Protein AF-A0A355V4U2-F1 (afdb_monomer_lite)

pLDDT: mean 79.91, std 15.1, range [34.5, 94.94]

Secondary structure (DSSP, 8-state):
-----------------HHHHHHHHHHHHHHHHHHS----HHHHHHHHHHHHHHHHHHHHHHHHHHT--S---SS-SSSS--HHHHHHHHHHHHHHTT--SHHHHHHHHHHHHHHHHHHHHHHHHHHHS--S---TTSTTEETTTEEHHHHHHHHHHHHIIIIIIIHHHHHHHHHS-HHHHHHHHHHHHHHHHHHHHHHHHHHHHHHHHHTT----SHHHHHHHHHS-HHHHHHH-TT----

Foldseek 3Di:
DDDDDDPDDDPDPDPCDPVNVVVVVVVVVVVVLLVLPDDDPLLLLVQLQVQQLVVQVVVQVVCVVVVVHRARQLLWQPDSGNNVRSVVLSVLCVVPVNPDDLVVLLVCQLVVVQVVQQVVQVVCCVPPVDGPFAQVVPPQDDNRRGHSVVSNVRSVVSSCSRPVPVVVVSVVLVVDDPVVSVVVSVVVVVVVVVRVVLSVLLVVLLLCVVVVHDDPDPVSVVSCVVCPPVNCCRNNVVDDRD

Structure (mmCIF, N/CA/C/O backbone):
data_AF-A0A355V4U2-F1
#
_entry.id   AF-A0A355V4U2-F1
#
loop_
_atom_site.group_PDB
_atom_site.id
_atom_site.type_symbol
_atom_site.label_atom_id
_atom_site.label_alt_id
_atom_site.label_comp_id
_atom_site.label_asym_id
_atom_site.label_entity_id
_atom_site.label_seq_id
_atom_site.pdbx_PDB_ins_code
_atom_site.Cartn_x
_atom_site.Cartn_y
_atom_site.Cartn_z
_atom_site.occupancy
_atom_site.B_iso_or_equiv
_atom_site.auth_seq_id
_atom_site.auth_comp_id
_atom_site.auth_asym_id
_atom_site.auth_atom_id
_atom_site.pdbx_PDB_model_num
ATOM 1 N N . MET A 1 1 ? -32.094 -39.567 57.176 1.00 38.72 1 MET A N 1
ATOM 2 C CA . MET A 1 1 ? -30.813 -39.259 56.505 1.00 38.72 1 MET A CA 1
ATOM 3 C C . MET A 1 1 ? -30.949 -37.944 55.736 1.00 38.72 1 MET A C 1
ATOM 5 O O . MET A 1 1 ? -31.909 -37.771 55.005 1.00 38.72 1 MET A O 1
ATOM 9 N N . ARG A 1 2 ? -30.042 -37.012 56.055 1.00 38.47 2 ARG A N 1
ATOM 10 C CA . ARG A 1 2 ? -29.741 -35.652 55.549 1.00 38.47 2 ARG A CA 1
ATOM 11 C C . ARG A 1 2 ? -30.612 -35.018 54.436 1.00 38.47 2 ARG A C 1
ATOM 13 O O . ARG A 1 2 ? -30.489 -35.364 53.269 1.00 38.47 2 ARG A O 1
ATOM 20 N N . LYS A 1 3 ? -31.321 -33.936 54.803 1.00 40.03 3 LYS A N 1
ATOM 21 C CA . LYS A 1 3 ? -31.561 -32.757 53.944 1.00 40.03 3 LYS A CA 1
ATOM 22 C C . LYS A 1 3 ? -30.253 -31.959 53.831 1.00 40.03 3 LYS A C 1
ATOM 24 O O . LYS A 1 3 ? -29.624 -31.709 54.856 1.00 40.03 3 LYS A O 1
ATOM 29 N N . ASN A 1 4 ? -29.883 -31.505 52.634 1.00 34.97 4 ASN A N 1
ATOM 30 C CA . ASN A 1 4 ? -28.985 -30.357 52.474 1.00 34.97 4 ASN A CA 1
ATOM 31 C C . ASN A 1 4 ? -29.531 -29.410 51.388 1.00 34.97 4 ASN A C 1
ATOM 33 O O . ASN A 1 4 ? -29.342 -29.675 50.202 1.00 34.97 4 ASN A O 1
ATOM 37 N N . PRO A 1 5 ? -30.227 -28.331 51.780 1.00 47.50 5 PRO A N 1
ATOM 38 C CA . PRO A 1 5 ? -30.611 -27.239 50.903 1.00 47.50 5 PRO A CA 1
ATOM 39 C C . PRO A 1 5 ? -29.648 -26.066 51.125 1.00 47.50 5 PRO A C 1
ATOM 41 O O . PRO A 1 5 ? -29.748 -25.405 52.150 1.00 47.50 5 PRO A O 1
ATOM 44 N N . ASN A 1 6 ? -28.711 -25.801 50.209 1.00 37.53 6 ASN A N 1
ATOM 45 C CA . ASN A 1 6 ? -27.940 -24.548 50.211 1.00 37.53 6 ASN A CA 1
ATOM 46 C C . ASN A 1 6 ? -27.169 -24.331 48.897 1.00 37.53 6 ASN A C 1
ATOM 48 O O . ASN A 1 6 ? -25.998 -24.682 48.786 1.00 37.53 6 ASN A O 1
ATOM 52 N N . LYS A 1 7 ? -27.804 -23.667 47.928 1.00 44.41 7 LYS A N 1
ATOM 53 C CA . LYS A 1 7 ? -27.146 -22.634 47.107 1.00 44.41 7 LYS A CA 1
ATOM 54 C C . LYS A 1 7 ? -28.106 -21.458 46.981 1.00 44.41 7 LYS A C 1
ATOM 56 O O . LYS A 1 7 ? -28.773 -21.245 45.979 1.00 44.41 7 LYS A O 1
ATOM 61 N N . THR A 1 8 ? -28.230 -20.768 48.105 1.00 40.03 8 THR A N 1
ATOM 62 C CA . THR A 1 8 ? -28.864 -19.467 48.259 1.00 40.03 8 THR A CA 1
ATOM 63 C C . THR A 1 8 ? -28.108 -18.429 47.430 1.00 40.03 8 THR A C 1
ATOM 65 O O . THR A 1 8 ? -26.893 -18.279 47.566 1.00 40.03 8 THR A O 1
ATOM 68 N N . ASN A 1 9 ? -28.846 -17.702 46.588 1.00 38.25 9 ASN A N 1
ATOM 69 C CA . ASN A 1 9 ? -28.427 -16.440 45.988 1.00 38.25 9 ASN A CA 1
ATOM 70 C C . ASN A 1 9 ? -28.038 -15.469 47.110 1.00 38.25 9 ASN A C 1
ATOM 72 O O . ASN A 1 9 ? -28.899 -14.841 47.724 1.00 38.25 9 ASN A O 1
ATOM 76 N N . ARG A 1 10 ? -26.740 -15.359 47.408 1.00 34.50 10 ARG A N 1
ATOM 77 C CA . ARG A 1 10 ? -26.226 -14.297 48.272 1.00 34.50 10 ARG A CA 1
ATOM 78 C C . ARG A 1 10 ? -26.044 -13.035 47.440 1.00 34.50 10 ARG A C 1
ATOM 80 O O . ARG A 1 10 ? -24.974 -12.789 46.896 1.00 34.50 10 ARG A O 1
ATOM 87 N N . PHE A 1 11 ? -27.096 -12.223 47.396 1.00 40.62 11 PHE A N 1
ATOM 88 C CA . PHE A 1 11 ? -26.950 -10.780 47.252 1.00 40.62 11 PHE A CA 1
ATOM 89 C C . PHE A 1 11 ? -26.232 -10.266 48.505 1.00 40.62 11 PHE A C 1
ATOM 91 O O . PHE A 1 11 ? -26.854 -10.001 49.532 1.00 40.62 11 PHE A O 1
ATOM 98 N N . TYR A 1 12 ? -24.905 -10.181 48.451 1.00 36.12 12 TYR A N 1
ATOM 99 C CA . TYR A 1 12 ? -24.170 -9.344 49.387 1.00 36.12 12 TYR A CA 1
ATOM 100 C C . TYR A 1 12 ? -24.231 -7.908 48.881 1.00 36.12 12 TYR A C 1
ATOM 102 O O . TYR A 1 12 ? -23.746 -7.613 47.791 1.00 36.12 12 TYR A O 1
ATOM 110 N N . GLY A 1 13 ? -24.789 -7.017 49.703 1.00 42.16 13 GLY A N 1
ATOM 111 C CA . GLY A 1 13 ? -24.588 -5.572 49.616 1.00 42.16 13 GLY A CA 1
ATOM 112 C C . GLY A 1 13 ? -23.136 -5.213 49.934 1.00 42.16 13 GLY A C 1
ATOM 113 O O . GLY A 1 13 ? -22.845 -4.598 50.956 1.00 42.16 13 GLY A O 1
ATOM 114 N N . GLY A 1 14 ? -22.213 -5.660 49.084 1.00 43.78 14 GLY A N 1
ATOM 115 C CA . GLY A 1 14 ? -20.844 -5.176 49.052 1.00 43.78 14 GLY A CA 1
ATOM 116 C C . GLY A 1 14 ? -20.846 -3.812 48.382 1.00 43.78 14 GLY A C 1
ATOM 117 O O . GLY A 1 14 ? -21.360 -3.661 47.276 1.00 43.78 14 GLY A O 1
ATOM 118 N N . ARG A 1 15 ? -20.302 -2.804 49.063 1.00 50.16 15 ARG A N 1
ATOM 119 C CA . ARG A 1 15 ? -20.059 -1.481 48.490 1.00 50.16 15 ARG A CA 1
ATOM 120 C C . ARG A 1 15 ? -19.051 -1.669 47.354 1.00 50.16 15 ARG A C 1
ATOM 122 O O . ARG A 1 15 ? -17.860 -1.789 47.619 1.00 50.16 15 ARG A O 1
ATOM 129 N N . MET A 1 16 ? -19.549 -1.788 46.124 1.00 45.47 16 MET A N 1
ATOM 130 C CA . MET A 1 16 ? -18.725 -1.913 44.923 1.00 45.47 16 MET A CA 1
ATOM 131 C C . MET A 1 16 ? -17.756 -0.729 44.918 1.00 45.47 16 MET A C 1
ATOM 133 O O . MET A 1 16 ? -18.187 0.426 44.994 1.00 45.47 16 MET A O 1
ATOM 137 N N . LEU A 1 17 ? -16.453 -1.004 44.970 1.00 50.66 17 LEU A N 1
ATOM 138 C CA . LEU A 1 17 ? -15.456 0.053 45.061 1.00 50.66 17 LEU A CA 1
ATOM 139 C C . LEU A 1 17 ? -15.466 0.833 43.745 1.00 50.66 17 LEU A C 1
ATOM 141 O O . LEU A 1 17 ? -15.602 0.258 42.668 1.00 50.66 17 LEU A O 1
ATOM 145 N N . LYS A 1 18 ? -15.303 2.157 43.816 1.00 55.94 18 LYS A N 1
ATOM 146 C CA . LYS A 1 18 ? -15.253 3.024 42.626 1.00 55.94 18 LYS A CA 1
ATOM 147 C C . LYS A 1 18 ? -14.177 2.569 41.624 1.00 55.94 18 LYS A C 1
ATOM 149 O O . LYS A 1 18 ? -14.355 2.752 40.428 1.00 55.94 18 LYS A O 1
ATOM 154 N N . SER A 1 19 ? -13.101 1.940 42.108 1.00 57.91 19 SER A N 1
ATOM 155 C CA . SER A 1 19 ? -12.063 1.305 41.288 1.00 57.91 19 SER A CA 1
ATOM 156 C C . SER A 1 19 ? -12.589 0.141 40.454 1.00 57.91 19 SER A C 1
ATOM 158 O O . SER A 1 19 ? -12.205 0.010 39.300 1.00 57.91 19 SER A O 1
ATOM 160 N N . ASP A 1 20 ? -13.483 -0.676 41.009 1.00 56.47 20 ASP A N 1
ATOM 161 C CA . ASP A 1 20 ? -14.047 -1.833 40.316 1.00 56.47 20 ASP A CA 1
ATOM 162 C C . ASP A 1 20 ? -15.061 -1.376 39.269 1.00 56.47 20 ASP A C 1
ATOM 164 O O . ASP A 1 20 ? -15.093 -1.926 38.175 1.00 56.47 20 ASP A O 1
ATOM 168 N N . PHE A 1 21 ? -15.830 -0.321 39.559 1.00 57.88 21 PHE A N 1
ATOM 169 C CA . PHE A 1 21 ? -16.753 0.285 38.594 1.00 57.88 21 PHE A CA 1
ATOM 170 C C . PHE A 1 21 ? -15.997 0.915 37.412 1.00 57.88 21 PHE A C 1
ATOM 172 O O . PHE A 1 21 ? -16.274 0.580 36.266 1.00 57.88 21 PHE A O 1
ATOM 179 N N . LEU A 1 22 ? -14.964 1.724 37.686 1.00 58.53 22 LEU A N 1
ATOM 180 C CA . LEU A 1 22 ? -14.117 2.327 36.646 1.00 58.53 22 LEU A CA 1
ATOM 181 C C . LEU A 1 22 ? -13.381 1.276 35.806 1.00 58.53 22 LEU A C 1
ATOM 183 O O . LEU A 1 22 ? -13.319 1.407 34.591 1.00 58.53 22 LEU A O 1
ATOM 187 N N . ASN A 1 23 ? -12.870 0.214 36.432 1.00 64.75 23 ASN A N 1
ATOM 188 C CA . ASN A 1 23 ? -12.195 -0.873 35.724 1.00 64.75 23 ASN A CA 1
ATOM 189 C C . ASN A 1 23 ? -13.190 -1.710 34.901 1.00 64.75 23 ASN A C 1
ATOM 191 O O . ASN A 1 23 ? -12.846 -2.213 33.837 1.00 64.75 23 ASN A O 1
ATOM 195 N N . THR A 1 24 ? -14.437 -1.856 35.355 1.00 59.50 24 THR A N 1
ATOM 196 C CA . THR A 1 24 ? -15.477 -2.549 34.581 1.00 59.50 24 THR A CA 1
ATOM 197 C C . THR A 1 24 ? -15.895 -1.713 33.375 1.00 59.50 24 THR A C 1
ATOM 199 O O . THR A 1 24 ? -15.945 -2.252 32.276 1.00 59.50 24 THR A O 1
ATOM 202 N N . ASP A 1 25 ? -16.101 -0.405 33.540 1.00 60.69 25 ASP A N 1
ATOM 203 C CA . ASP A 1 25 ? -16.450 0.498 32.440 1.00 60.69 25 ASP A CA 1
ATOM 204 C C . ASP A 1 25 ? -15.301 0.641 31.429 1.00 60.69 25 ASP A C 1
ATOM 206 O O . ASP A 1 25 ? -15.533 0.510 30.229 1.00 60.69 25 ASP A O 1
ATOM 210 N N . GLU A 1 26 ? -14.049 0.811 31.875 1.00 60.25 26 GLU A N 1
ATOM 211 C CA . GLU A 1 26 ? -12.880 0.800 30.982 1.00 60.25 26 GLU A CA 1
ATOM 212 C C . GLU A 1 26 ? -12.749 -0.529 30.239 1.00 60.25 26 GLU A C 1
ATOM 214 O O . GLU A 1 26 ? -12.506 -0.526 29.032 1.00 60.25 26 GLU A O 1
ATOM 219 N N . ASN A 1 27 ? -12.941 -1.670 30.911 1.00 53.97 27 ASN A N 1
ATOM 220 C CA . ASN A 1 27 ? -12.887 -2.967 30.242 1.00 53.97 27 ASN A CA 1
ATOM 221 C C . ASN A 1 27 ? -14.045 -3.148 29.258 1.00 53.97 27 ASN A C 1
ATOM 223 O O . ASN A 1 27 ? -13.813 -3.656 28.169 1.00 53.97 27 ASN A O 1
ATOM 227 N N . VAL A 1 28 ? -15.264 -2.708 29.576 1.00 58.19 28 VAL A N 1
ATOM 228 C CA . VAL A 1 28 ? -16.421 -2.787 28.667 1.00 58.19 28 VAL A CA 1
ATOM 229 C C . VAL A 1 28 ? -16.226 -1.878 27.452 1.00 58.19 28 VAL A C 1
ATOM 231 O O . VAL A 1 28 ? -16.460 -2.326 26.332 1.00 58.19 28 VAL A O 1
ATOM 234 N N . ILE A 1 29 ? -15.711 -0.658 27.635 1.00 58.97 29 ILE A N 1
ATOM 235 C CA . ILE A 1 29 ? -15.350 0.252 26.536 1.00 58.97 29 ILE A CA 1
ATOM 236 C C . ILE A 1 29 ? -14.227 -0.358 25.687 1.00 58.97 29 ILE A C 1
ATOM 238 O O . ILE A 1 29 ? -14.323 -0.383 24.465 1.00 58.97 29 ILE A O 1
ATOM 242 N N . CYS A 1 30 ? -13.186 -0.924 26.304 1.00 55.66 30 CYS A N 1
ATOM 243 C CA . CYS A 1 30 ? -12.105 -1.595 25.577 1.00 55.66 30 CYS A CA 1
ATOM 244 C C . CYS A 1 30 ? -12.585 -2.841 24.819 1.00 55.66 30 CYS A C 1
ATOM 246 O O . CYS A 1 30 ? -12.085 -3.117 23.729 1.00 55.66 30 CYS A O 1
ATOM 248 N N . ILE A 1 31 ? -13.533 -3.598 25.381 1.00 51.41 31 ILE A N 1
ATOM 249 C CA . ILE A 1 31 ? -14.139 -4.771 24.742 1.00 51.41 31 ILE A CA 1
ATOM 250 C C . ILE A 1 31 ? -15.029 -4.332 23.569 1.00 51.41 31 ILE A C 1
ATOM 252 O O . ILE A 1 31 ? -14.944 -4.946 22.509 1.00 51.41 31 ILE A O 1
ATOM 256 N N . ASP A 1 32 ? -15.805 -3.251 23.696 1.00 50.19 32 ASP A N 1
ATOM 257 C CA . ASP A 1 32 ? -16.625 -2.695 22.605 1.00 50.19 32 ASP A CA 1
ATOM 258 C C . ASP A 1 32 ? -15.757 -2.123 21.465 1.00 50.19 32 ASP A C 1
ATOM 260 O O . ASP A 1 32 ? -15.981 -2.411 20.288 1.00 50.19 32 ASP A O 1
ATOM 264 N N . GLU A 1 33 ? -14.674 -1.418 21.805 1.00 54.44 33 GLU A N 1
ATOM 265 C CA . GLU A 1 33 ? -13.671 -0.909 20.857 1.00 54.44 33 GLU A CA 1
ATOM 266 C C . GLU A 1 33 ? -12.841 -2.024 20.195 1.00 54.44 33 GLU A C 1
ATOM 268 O O . GLU A 1 33 ? -12.353 -1.873 19.070 1.00 54.44 33 GLU A O 1
ATOM 273 N N . ALA A 1 34 ? -12.653 -3.161 20.867 1.00 51.06 34 ALA A N 1
ATOM 274 C CA . ALA A 1 34 ? -12.015 -4.343 20.290 1.00 51.06 34 ALA A CA 1
ATOM 275 C C . ALA A 1 34 ? -12.988 -5.152 19.412 1.00 51.06 34 ALA A C 1
ATOM 277 O O . ALA A 1 34 ? -12.564 -5.729 18.406 1.00 51.06 34 ALA A O 1
ATOM 278 N N . GLN A 1 35 ? -14.282 -5.170 19.752 1.00 49.75 35 GLN A N 1
ATOM 279 C CA . GLN A 1 35 ? -15.334 -5.875 19.016 1.00 49.75 35 GLN A CA 1
ATOM 280 C C . GLN A 1 35 ? -15.801 -5.110 17.764 1.00 49.75 35 GLN A C 1
ATOM 282 O O . GLN A 1 35 ? -16.155 -5.746 16.770 1.00 49.75 35 GLN A O 1
ATOM 287 N N . LYS A 1 36 ? -15.692 -3.773 17.738 1.00 53.94 36 LYS A N 1
ATOM 288 C CA . LYS A 1 36 ? -15.891 -2.939 16.533 1.00 53.94 36 LYS A CA 1
ATOM 289 C C . LYS A 1 36 ? -14.892 -3.218 15.405 1.00 53.94 36 LYS A C 1
ATOM 291 O O . LYS A 1 36 ? -15.202 -3.012 14.240 1.00 53.94 36 LYS A O 1
ATOM 296 N N . ARG A 1 37 ? -13.733 -3.816 15.692 1.00 63.28 37 ARG A N 1
ATOM 297 C CA . ARG A 1 37 ? -12.691 -4.094 14.684 1.00 63.28 37 ARG A CA 1
ATOM 298 C C . ARG A 1 37 ? -12.867 -5.450 14.016 1.00 63.28 37 ARG A C 1
ATOM 300 O O . ARG A 1 37 ? -11.908 -6.213 13.864 1.00 63.28 37 ARG A O 1
ATOM 307 N N . THR A 1 38 ? -14.080 -5.815 13.623 1.00 74.56 38 THR A N 1
ATOM 308 C CA . THR A 1 38 ? -14.275 -7.021 12.808 1.00 74.56 38 THR A CA 1
ATOM 309 C C . THR A 1 38 ? -13.947 -6.704 11.349 1.00 74.56 38 THR A C 1
ATOM 311 O O . THR A 1 38 ? -14.545 -5.832 10.723 1.00 74.56 38 THR A O 1
ATOM 314 N N . MET A 1 39 ? -12.951 -7.404 10.798 1.00 83.06 39 MET A N 1
ATOM 315 C CA . MET A 1 39 ? -12.589 -7.272 9.385 1.00 83.06 39 MET A CA 1
ATOM 316 C C . MET A 1 39 ? -13.374 -8.305 8.599 1.00 83.06 39 MET A C 1
ATOM 318 O O . MET A 1 39 ? -13.198 -9.505 8.803 1.00 83.06 39 MET A O 1
ATOM 322 N N . ASN A 1 40 ? -14.214 -7.827 7.691 1.00 89.81 40 ASN A N 1
ATOM 323 C CA . ASN A 1 40 ? -14.823 -8.655 6.663 1.00 89.81 40 ASN A CA 1
ATOM 324 C C . ASN A 1 40 ? -14.146 -8.376 5.311 1.00 89.81 40 ASN A C 1
ATOM 326 O O . ASN A 1 40 ? -13.450 -7.374 5.143 1.00 89.81 40 ASN A O 1
ATOM 330 N N . VAL A 1 41 ? -14.353 -9.270 4.343 1.00 89.94 41 VAL A N 1
ATOM 331 C CA . VAL A 1 41 ? -13.725 -9.168 3.015 1.00 89.94 41 VAL A CA 1
ATOM 332 C C . VAL A 1 41 ? -14.105 -7.862 2.307 1.00 89.94 41 VAL A C 1
ATOM 334 O O . VAL A 1 41 ? -13.264 -7.247 1.662 1.00 89.94 41 VAL A O 1
ATOM 337 N N . TYR A 1 42 ? -15.340 -7.386 2.475 1.00 92.62 42 TYR A N 1
ATOM 338 C CA . TYR A 1 42 ? -15.807 -6.152 1.839 1.00 92.62 42 TYR A CA 1
ATOM 339 C C . TYR A 1 42 ? -15.101 -4.913 2.405 1.00 92.62 42 TYR A C 1
ATOM 341 O O . TYR A 1 42 ? -14.626 -4.082 1.638 1.00 92.62 42 TYR A O 1
ATOM 349 N N . LYS A 1 43 ? -14.941 -4.823 3.731 1.00 91.25 43 LYS A N 1
ATOM 350 C CA . LYS A 1 43 ? -14.145 -3.784 4.398 1.00 91.25 43 LYS A CA 1
ATOM 351 C C . LYS A 1 43 ? -12.690 -3.827 3.947 1.00 91.25 43 LYS A C 1
ATOM 353 O O . LYS A 1 43 ? -12.129 -2.781 3.648 1.00 91.25 43 LYS A O 1
ATOM 358 N N . ALA A 1 44 ? -12.095 -5.018 3.849 1.00 92.38 44 ALA A N 1
ATOM 359 C CA . ALA A 1 44 ? -10.718 -5.171 3.384 1.00 92.38 44 ALA A CA 1
ATOM 360 C C . ALA A 1 44 ? -10.529 -4.615 1.961 1.00 92.38 44 ALA A C 1
ATOM 362 O O . ALA A 1 44 ? -9.568 -3.890 1.712 1.00 92.38 44 ALA A O 1
ATOM 363 N N . VAL A 1 45 ? -11.479 -4.880 1.057 1.00 92.75 45 VAL A N 1
ATOM 364 C CA . VAL A 1 45 ? -11.485 -4.298 -0.294 1.00 92.75 45 VAL A CA 1
ATOM 365 C C . VAL A 1 45 ? -11.608 -2.773 -0.242 1.00 92.75 45 VAL A C 1
ATOM 367 O O . VAL A 1 45 ? -10.845 -2.081 -0.908 1.00 92.75 45 VAL A O 1
ATOM 370 N N . MET A 1 46 ? -12.510 -2.226 0.577 1.00 92.56 46 MET A N 1
ATOM 371 C CA . MET A 1 46 ? -12.657 -0.770 0.716 1.00 92.56 46 MET A CA 1
ATOM 372 C C . MET A 1 46 ? -11.386 -0.103 1.258 1.00 92.56 46 MET A C 1
ATOM 374 O O . MET A 1 46 ? -10.967 0.932 0.747 1.00 92.56 46 MET A O 1
ATOM 378 N N . ILE A 1 47 ? -10.742 -0.715 2.251 1.00 92.75 47 ILE A N 1
ATOM 379 C CA . ILE A 1 47 ? -9.475 -0.242 2.821 1.00 92.75 47 ILE A CA 1
ATOM 380 C C . ILE A 1 47 ? -8.364 -0.271 1.774 1.00 92.75 47 ILE A C 1
ATOM 382 O O . ILE A 1 47 ? -7.618 0.697 1.658 1.00 92.75 47 ILE A O 1
ATOM 386 N N . TYR A 1 48 ? -8.274 -1.347 0.991 1.00 92.94 48 TYR A N 1
ATOM 387 C CA . TYR A 1 48 ? -7.317 -1.452 -0.105 1.00 92.94 48 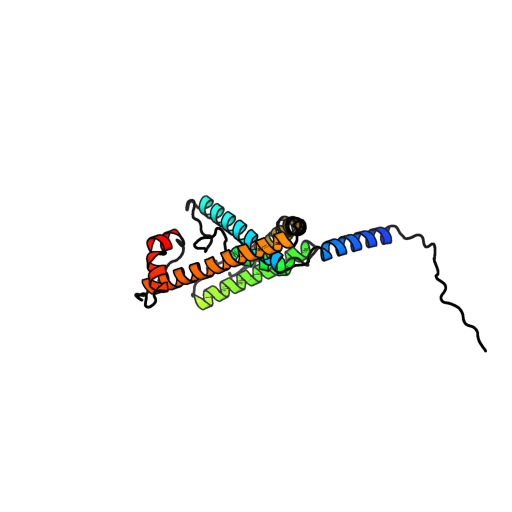TYR A CA 1
ATOM 388 C C . TYR A 1 48 ? -7.501 -0.321 -1.127 1.00 92.94 48 TYR A C 1
ATOM 390 O O . TYR A 1 48 ? -6.537 0.353 -1.488 1.00 92.94 48 TYR A O 1
ATOM 398 N N . LEU A 1 49 ? -8.743 -0.069 -1.551 1.00 91.62 49 LEU A N 1
ATOM 399 C CA . LEU A 1 49 ? -9.072 0.982 -2.518 1.00 91.62 49 LEU A CA 1
ATOM 400 C C . LEU A 1 49 ? -8.706 2.367 -1.989 1.00 91.62 49 LEU A C 1
ATOM 402 O O . LEU A 1 49 ? -8.030 3.136 -2.667 1.00 91.62 49 LEU A O 1
ATOM 406 N N . LEU A 1 50 ? -9.123 2.681 -0.765 1.00 91.19 50 LEU A N 1
ATOM 407 C CA . LEU A 1 50 ? -8.845 3.977 -0.154 1.00 91.19 50 LEU A CA 1
ATOM 408 C C . LEU A 1 50 ? -7.347 4.168 0.085 1.00 91.19 50 LEU A C 1
ATOM 410 O O . LEU A 1 50 ? -6.818 5.230 -0.234 1.00 91.19 50 LEU A O 1
ATOM 414 N N . GLY A 1 51 ? -6.646 3.130 0.547 1.00 90.25 51 GLY A N 1
ATOM 415 C CA . GLY A 1 51 ? -5.188 3.136 0.658 1.00 90.25 51 GLY A CA 1
ATOM 416 C C . GLY A 1 51 ? -4.502 3.406 -0.684 1.00 90.25 51 GLY A C 1
ATOM 417 O O . GLY A 1 51 ? -3.568 4.201 -0.746 1.00 90.25 51 GLY A O 1
ATOM 418 N N . GLY A 1 52 ? -5.010 2.824 -1.774 1.00 89.69 52 GLY A N 1
ATOM 419 C CA . GLY A 1 52 ? -4.507 3.068 -3.126 1.00 89.69 52 GLY A CA 1
ATOM 420 C C . GLY A 1 52 ? -4.774 4.485 -3.647 1.00 89.69 52 GLY A C 1
ATOM 421 O O . GLY A 1 52 ? -3.919 5.045 -4.338 1.00 89.69 52 GLY A O 1
ATOM 422 N N . ILE A 1 53 ? -5.916 5.095 -3.302 1.00 89.12 53 ILE A N 1
ATOM 423 C CA . ILE A 1 53 ? -6.196 6.510 -3.618 1.00 89.12 53 ILE A CA 1
ATOM 424 C C . ILE A 1 53 ? -5.234 7.411 -2.848 1.00 89.12 53 ILE A C 1
ATOM 426 O O . ILE A 1 53 ? -4.602 8.276 -3.448 1.00 89.12 53 ILE A O 1
ATOM 430 N N . VAL A 1 54 ? -5.097 7.205 -1.534 1.00 88.00 54 VAL A N 1
ATOM 431 C CA . VAL A 1 54 ? -4.183 8.006 -0.705 1.00 88.00 54 VAL A CA 1
ATOM 432 C C . VAL A 1 54 ? -2.747 7.873 -1.206 1.00 88.00 54 VAL A C 1
ATOM 434 O O . VAL A 1 54 ? -2.052 8.878 -1.307 1.00 88.00 54 VAL A O 1
ATOM 437 N N . GLY A 1 55 ? -2.324 6.668 -1.594 1.00 86.06 55 GLY A N 1
ATOM 438 C CA . GLY A 1 55 ? -1.023 6.445 -2.220 1.00 86.06 55 GLY A CA 1
ATOM 439 C C . GLY A 1 55 ? -0.830 7.234 -3.511 1.00 86.06 55 GLY A C 1
ATOM 440 O O . GLY A 1 55 ? 0.186 7.897 -3.683 1.00 86.06 55 GLY A O 1
ATOM 441 N N . THR A 1 56 ? -1.840 7.244 -4.379 1.00 86.00 56 THR A N 1
ATOM 442 C CA . THR A 1 56 ? -1.801 8.026 -5.624 1.00 86.00 56 THR A CA 1
ATOM 443 C C . THR A 1 56 ? -1.718 9.524 -5.354 1.00 86.00 56 THR A C 1
ATOM 445 O O . THR A 1 56 ? -0.941 10.225 -6.002 1.00 86.00 56 THR A O 1
ATOM 448 N N . LEU A 1 57 ? -2.480 10.031 -4.380 1.00 86.06 57 LEU A N 1
ATOM 449 C CA . LEU A 1 57 ? -2.399 11.433 -3.963 1.00 86.06 57 LEU A CA 1
ATOM 450 C C . LEU A 1 57 ? -1.008 11.762 -3.414 1.00 86.06 57 LEU A C 1
ATOM 452 O O . LEU A 1 57 ? -0.436 12.787 -3.776 1.00 86.06 57 LEU A O 1
ATOM 456 N N . TRP A 1 58 ? -0.451 10.878 -2.586 1.00 84.19 58 TRP A N 1
ATOM 457 C CA . TRP A 1 58 ? 0.884 11.028 -2.020 1.00 84.19 58 TRP A CA 1
ATOM 458 C C . TRP A 1 58 ? 1.965 11.094 -3.103 1.00 84.19 58 TRP A C 1
ATOM 460 O O . TRP A 1 58 ? 2.766 12.024 -3.108 1.00 84.19 58 TRP A O 1
ATOM 470 N N . GLU A 1 59 ? 1.962 10.167 -4.061 1.00 82.00 59 GLU A N 1
ATOM 471 C CA . GLU A 1 59 ? 2.908 10.180 -5.182 1.00 82.00 59 GLU A CA 1
ATOM 472 C C . GLU A 1 59 ? 2.741 11.410 -6.072 1.00 82.00 59 GLU A C 1
ATOM 474 O O . GLU A 1 59 ? 3.732 12.012 -6.479 1.00 82.00 59 GLU A O 1
ATOM 479 N N . THR A 1 60 ? 1.501 11.827 -6.331 1.00 82.25 60 THR A N 1
ATOM 480 C CA . THR A 1 60 ? 1.225 13.031 -7.124 1.00 82.25 60 THR A CA 1
ATOM 481 C C . THR A 1 60 ? 1.803 14.271 -6.440 1.00 82.25 60 THR A C 1
ATOM 483 O O . THR A 1 60 ? 2.471 15.077 -7.085 1.00 82.25 60 THR A O 1
ATOM 486 N N . VAL A 1 61 ? 1.608 14.411 -5.123 1.00 84.19 61 VAL A N 1
ATOM 487 C CA . VAL A 1 61 ? 2.199 15.505 -4.336 1.00 84.19 61 VAL A CA 1
ATOM 488 C C . VAL A 1 61 ? 3.726 15.424 -4.350 1.00 84.19 61 VAL A C 1
ATOM 490 O O . VAL A 1 61 ? 4.380 16.446 -4.547 1.00 84.19 61 VAL A O 1
ATOM 493 N N . LEU A 1 62 ? 4.309 14.232 -4.197 1.00 82.06 62 LEU A N 1
ATOM 494 C CA . LEU A 1 62 ? 5.762 14.059 -4.261 1.00 82.06 62 LEU A CA 1
ATOM 495 C C . LEU A 1 62 ? 6.341 14.472 -5.619 1.00 82.06 62 LEU A C 1
ATOM 497 O O . LEU A 1 62 ? 7.358 15.161 -5.647 1.00 82.06 62 LEU A O 1
ATOM 501 N N . ASN A 1 63 ? 5.704 14.094 -6.726 1.00 79.25 63 ASN A N 1
ATOM 502 C CA . ASN A 1 63 ? 6.147 14.463 -8.074 1.00 79.25 63 ASN A CA 1
ATOM 503 C C . ASN A 1 63 ? 6.043 15.977 -8.309 1.00 79.25 63 ASN A C 1
ATOM 505 O O . ASN A 1 63 ? 6.958 16.583 -8.867 1.00 79.25 63 ASN A O 1
ATOM 509 N N . LEU A 1 64 ? 4.981 16.612 -7.802 1.00 81.75 64 LEU A N 1
ATOM 510 C CA . LEU A 1 64 ? 4.834 18.068 -7.847 1.00 81.75 64 LEU A CA 1
ATOM 511 C C . LEU A 1 64 ? 5.943 18.779 -7.064 1.00 81.75 64 LEU A C 1
ATOM 513 O O . LEU A 1 64 ? 6.521 19.742 -7.561 1.00 81.75 64 LEU A O 1
ATOM 517 N N . VAL A 1 65 ? 6.271 18.294 -5.863 1.00 82.50 65 VAL A N 1
ATOM 518 C CA . VAL A 1 65 ? 7.339 18.869 -5.027 1.00 82.50 65 VAL A CA 1
ATOM 519 C C . VAL A 1 65 ? 8.723 18.659 -5.649 1.00 82.50 65 VAL A C 1
ATOM 521 O O . VAL A 1 65 ? 9.583 19.528 -5.524 1.00 82.50 65 VAL A O 1
ATOM 524 N N . ARG A 1 66 ? 8.946 17.536 -6.342 1.00 77.94 66 ARG A N 1
ATOM 525 C CA . ARG A 1 66 ? 10.204 17.243 -7.053 1.00 77.94 66 ARG A CA 1
ATOM 526 C C . ARG A 1 66 ? 10.385 18.046 -8.342 1.00 77.94 66 ARG A C 1
ATOM 528 O O . ARG A 1 66 ? 11.497 18.103 -8.855 1.00 77.94 66 ARG A O 1
ATOM 535 N N . GLY A 1 67 ? 9.330 18.696 -8.834 1.00 72.75 67 GLY A N 1
ATOM 536 C CA . GLY A 1 67 ? 9.365 19.466 -10.077 1.00 72.75 67 GLY A CA 1
ATOM 537 C C . GLY A 1 67 ? 9.153 18.624 -11.339 1.00 72.75 67 GLY A C 1
ATOM 538 O O . GLY A 1 67 ? 9.275 19.159 -12.436 1.00 72.75 67 GLY A O 1
ATOM 539 N N . ASP A 1 68 ? 8.771 17.351 -11.199 1.00 64.19 68 ASP A N 1
ATOM 540 C CA . ASP A 1 68 ? 8.481 16.440 -12.320 1.00 64.19 68 ASP A CA 1
ATOM 541 C C . ASP A 1 68 ? 7.113 16.729 -12.979 1.00 64.19 68 ASP A C 1
ATOM 543 O O . ASP A 1 68 ? 6.734 16.110 -13.972 1.00 64.19 68 ASP A O 1
ATOM 547 N N . GLY A 1 69 ? 6.359 17.692 -12.438 1.00 65.56 69 GLY A N 1
ATOM 548 C CA . GLY A 1 69 ? 5.036 18.078 -12.920 1.00 65.56 69 GLY A CA 1
ATOM 549 C C . GLY A 1 69 ? 3.922 17.142 -12.444 1.00 65.56 69 GLY A C 1
ATOM 550 O O . GLY A 1 69 ? 4.076 16.361 -11.504 1.00 65.56 69 GLY A O 1
ATOM 551 N N . PHE A 1 70 ? 2.748 17.257 -13.069 1.00 60.84 70 PHE A N 1
ATOM 552 C CA . PHE A 1 70 ? 1.580 16.450 -12.718 1.00 60.84 70 PHE A CA 1
ATOM 553 C C . PHE A 1 70 ? 1.643 15.090 -13.421 1.00 60.84 70 PHE A C 1
ATOM 555 O O . PHE A 1 70 ? 1.079 14.899 -14.498 1.00 60.84 70 PHE A O 1
ATOM 562 N N . VAL A 1 71 ? 2.369 14.153 -12.812 1.00 64.06 71 VAL A N 1
ATOM 563 C CA . VAL A 1 71 ? 2.533 12.790 -13.327 1.00 64.06 71 VAL A CA 1
ATOM 564 C C . VAL A 1 71 ? 1.739 11.813 -12.468 1.00 64.06 71 VAL A C 1
ATOM 566 O O . VAL A 1 71 ? 1.982 11.682 -11.266 1.00 64.06 71 VAL A O 1
ATOM 569 N N . PHE A 1 72 ? 0.813 11.087 -13.097 1.00 62.62 72 PHE A N 1
ATOM 570 C CA . PHE A 1 72 ? 0.075 10.001 -12.457 1.00 62.62 72 PHE A CA 1
ATOM 571 C C . PHE A 1 72 ? 0.946 8.738 -12.366 1.00 62.62 72 PHE A C 1
ATOM 573 O O . PHE A 1 72 ? 0.886 7.873 -13.237 1.00 62.62 72 PHE A O 1
ATOM 580 N N . CYS A 1 73 ? 1.725 8.602 -11.292 1.00 63.88 73 CYS A N 1
ATOM 581 C CA . CYS A 1 73 ? 2.589 7.435 -11.045 1.00 63.88 73 CYS A CA 1
ATOM 582 C C . CYS A 1 73 ? 1.903 6.282 -10.296 1.00 63.88 73 CYS A C 1
ATOM 584 O O . CYS A 1 73 ? 2.555 5.498 -9.626 1.00 63.88 73 CYS A O 1
ATOM 586 N N . ASN A 1 74 ? 0.594 6.113 -10.442 1.00 67.25 74 ASN A N 1
ATOM 587 C CA . ASN A 1 7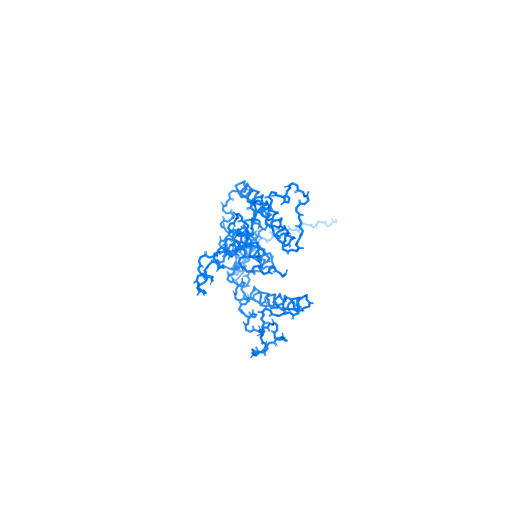4 ? -0.166 5.155 -9.641 1.00 67.25 74 ASN A CA 1
ATOM 588 C C . ASN A 1 74 ? -0.040 3.678 -10.063 1.00 67.25 74 ASN A C 1
ATOM 590 O O . ASN A 1 74 ? -0.755 2.835 -9.536 1.00 67.25 74 ASN A O 1
ATOM 594 N N . GLY A 1 75 ? 0.832 3.334 -11.013 1.00 65.94 75 GLY A N 1
ATOM 595 C CA . GLY A 1 75 ? 1.093 1.934 -11.375 1.00 65.94 75 GLY A CA 1
ATOM 596 C C . GLY A 1 75 ? -0.099 1.177 -11.984 1.00 65.94 75 GLY A C 1
ATOM 597 O O . GLY A 1 75 ? -0.045 -0.045 -12.092 1.00 65.94 75 GLY A O 1
ATOM 598 N N . SER A 1 76 ? -1.154 1.889 -12.383 1.00 76.94 76 SER A N 1
ATOM 599 C CA . SER A 1 76 ? -2.382 1.376 -12.999 1.00 76.94 76 SER A CA 1
ATOM 600 C C . SER A 1 76 ? -2.546 1.998 -14.386 1.00 76.94 76 SER A C 1
ATOM 602 O O . SER A 1 76 ? -2.089 3.115 -14.616 1.00 76.94 76 SER A O 1
ATOM 604 N N . LEU A 1 77 ? -3.198 1.314 -15.327 1.00 72.88 77 LEU A N 1
ATOM 605 C CA . LEU A 1 77 ? -3.522 1.888 -16.635 1.00 72.88 77 LEU A CA 1
ATOM 606 C C . LEU A 1 77 ? -4.696 2.866 -16.553 1.00 72.88 77 LEU A C 1
ATOM 608 O O . LEU A 1 77 ? -4.545 4.037 -16.908 1.00 72.88 77 LEU A O 1
ATOM 612 N N . PHE A 1 78 ? -5.847 2.402 -16.070 1.00 77.69 78 PHE A N 1
ATOM 613 C CA . PHE A 1 78 ? -7.136 3.081 -16.219 1.00 77.69 78 PHE A CA 1
ATOM 614 C C . PHE A 1 78 ? -7.725 3.583 -14.905 1.00 77.69 78 PHE A C 1
ATOM 616 O O . PHE A 1 78 ? -8.692 4.344 -14.924 1.00 77.69 78 PHE A O 1
ATOM 623 N N . THR A 1 79 ? -7.172 3.179 -13.763 1.00 81.44 79 THR A N 1
ATOM 624 C CA . THR A 1 79 ? -7.725 3.547 -12.461 1.00 81.44 79 THR A CA 1
ATOM 625 C C . THR A 1 79 ? -6.823 4.518 -11.703 1.00 81.44 79 THR A C 1
ATOM 627 O O . THR A 1 79 ? -5.610 4.543 -11.918 1.00 81.44 79 THR A O 1
ATOM 630 N N . PRO A 1 80 ? -7.384 5.337 -10.793 1.00 79.06 80 PRO A N 1
ATOM 631 C CA . PRO A 1 80 ? -6.613 6.232 -9.939 1.00 79.06 80 PRO A CA 1
ATOM 632 C C . PRO A 1 80 ? -6.008 5.505 -8.722 1.00 79.06 80 PRO A C 1
ATOM 634 O O . PRO A 1 80 ? -5.624 6.170 -7.769 1.00 79.06 80 PRO A O 1
ATOM 637 N N . PHE A 1 81 ? -5.968 4.168 -8.699 1.00 83.69 81 PHE A N 1
ATOM 638 C CA . PHE A 1 81 ? -5.551 3.396 -7.529 1.00 83.69 81 PHE A CA 1
ATOM 639 C C . PHE A 1 81 ? -4.107 2.934 -7.659 1.00 83.69 81 PHE A C 1
ATOM 641 O O . PHE A 1 81 ? -3.755 2.275 -8.633 1.00 83.69 81 PHE A O 1
ATOM 648 N N . ASN A 1 82 ? -3.301 3.202 -6.632 1.00 86.94 82 ASN A N 1
ATOM 649 C CA . ASN A 1 82 ? -1.977 2.616 -6.526 1.00 86.94 82 ASN A CA 1
ATOM 650 C C . ASN A 1 82 ? -2.043 1.254 -5.829 1.00 86.94 82 ASN A C 1
ATOM 652 O O . ASN A 1 82 ? -2.351 1.160 -4.636 1.00 86.94 82 ASN A O 1
ATOM 656 N N . PHE A 1 83 ? -1.736 0.195 -6.581 1.00 85.38 83 PHE A N 1
ATOM 657 C CA . PHE A 1 83 ? -1.816 -1.181 -6.096 1.00 85.38 83 PHE A CA 1
ATOM 658 C C . PHE A 1 83 ? -0.874 -1.464 -4.918 1.00 85.38 83 PHE A C 1
ATOM 660 O O . PHE A 1 83 ? -1.250 -2.197 -3.999 1.00 85.38 83 PHE A O 1
ATOM 667 N N . VAL A 1 84 ? 0.326 -0.874 -4.926 1.00 86.31 84 VAL A N 1
ATOM 668 C CA . VAL A 1 84 ? 1.358 -1.084 -3.899 1.00 86.31 84 VAL A CA 1
ATOM 669 C C . VAL A 1 84 ? 0.943 -0.423 -2.592 1.00 86.31 84 VAL A C 1
ATOM 671 O O . VAL A 1 84 ? 0.966 -1.062 -1.540 1.00 86.31 84 VAL A O 1
ATOM 674 N N . TYR A 1 85 ? 0.489 0.829 -2.654 1.00 87.25 85 TYR A N 1
ATOM 675 C CA . TYR A 1 85 ? 0.020 1.550 -1.470 1.00 87.25 85 TYR A CA 1
ATOM 676 C C . TYR A 1 85 ? -1.264 0.948 -0.896 1.00 87.25 85 TYR A C 1
ATOM 678 O O . TYR A 1 85 ? -1.386 0.831 0.323 1.00 87.25 85 TYR A O 1
ATOM 686 N N . GLY A 1 86 ? -2.196 0.506 -1.749 1.00 89.69 86 GLY A N 1
ATOM 687 C CA . GLY A 1 86 ? -3.397 -0.203 -1.305 1.00 89.69 86 GLY A CA 1
ATOM 688 C C . GLY A 1 86 ? -3.060 -1.489 -0.550 1.00 89.69 86 GLY A C 1
ATOM 689 O O . GLY A 1 86 ? -3.593 -1.736 0.536 1.00 89.69 86 GLY A O 1
ATOM 690 N N . PHE A 1 87 ? -2.125 -2.287 -1.079 1.00 89.94 87 PHE A N 1
ATOM 691 C CA . PHE A 1 87 ? -1.663 -3.507 -0.416 1.00 89.94 87 PHE A CA 1
ATOM 692 C C . PHE A 1 87 ? -0.924 -3.202 0.891 1.00 89.94 87 PHE A C 1
ATOM 694 O O . PHE A 1 87 ? -1.209 -3.827 1.911 1.00 89.94 87 PHE A O 1
ATOM 701 N N . GLY A 1 88 ? -0.026 -2.212 0.890 1.00 88.94 88 GLY A N 1
ATOM 702 C CA . GLY A 1 88 ? 0.714 -1.786 2.077 1.00 88.94 88 GLY A CA 1
ATOM 703 C C . GLY A 1 88 ? -0.205 -1.309 3.203 1.00 88.94 88 GLY A C 1
ATOM 704 O O . GLY A 1 88 ? -0.076 -1.766 4.338 1.00 88.94 88 GLY A O 1
ATOM 705 N N . ALA A 1 89 ? -1.188 -0.462 2.889 1.00 90.81 89 ALA A N 1
ATOM 706 C CA . ALA A 1 89 ? -2.175 0.008 3.857 1.00 90.81 89 ALA A CA 1
ATOM 707 C C . ALA A 1 89 ? -2.983 -1.155 4.450 1.00 90.81 89 ALA A C 1
ATOM 709 O O . ALA A 1 89 ? -3.102 -1.269 5.673 1.00 90.81 89 ALA A O 1
ATOM 710 N N . LEU A 1 90 ? -3.488 -2.057 3.598 1.00 92.50 90 LEU A N 1
ATOM 711 C CA . LEU A 1 90 ? -4.222 -3.234 4.053 1.00 92.50 90 LEU A CA 1
ATOM 712 C C . LEU A 1 90 ? -3.346 -4.137 4.933 1.00 92.50 90 LEU A C 1
ATOM 714 O O . LEU A 1 90 ? -3.807 -4.592 5.976 1.00 92.50 90 LEU A O 1
ATOM 718 N N . PHE A 1 91 ? -2.089 -4.368 4.555 1.00 91.31 91 PHE A N 1
ATOM 719 C CA . PHE A 1 91 ? -1.152 -5.190 5.318 1.00 91.31 91 PHE A CA 1
ATOM 720 C C . PHE A 1 91 ? -0.874 -4.608 6.710 1.00 91.31 91 PHE A C 1
ATOM 722 O O . PHE A 1 91 ? -1.014 -5.314 7.711 1.00 91.31 91 PHE A O 1
ATOM 729 N N . ILE A 1 92 ? -0.563 -3.309 6.792 1.00 90.38 92 ILE A N 1
ATOM 730 C CA . ILE A 1 92 ? -0.349 -2.596 8.062 1.00 90.38 92 ILE A CA 1
ATOM 731 C C . ILE A 1 92 ? -1.588 -2.730 8.954 1.00 90.38 92 ILE A C 1
ATOM 733 O O . ILE A 1 92 ? -1.479 -3.119 10.119 1.00 90.38 92 ILE A O 1
ATOM 737 N N . ILE A 1 93 ? -2.776 -2.471 8.401 1.00 91.12 93 ILE A N 1
ATOM 738 C CA . ILE A 1 93 ? -4.039 -2.552 9.140 1.00 91.12 93 ILE A CA 1
ATOM 739 C C . ILE A 1 93 ? -4.311 -3.984 9.601 1.00 91.12 93 ILE A C 1
ATOM 741 O O . ILE A 1 93 ? -4.638 -4.192 10.764 1.00 91.12 93 ILE A O 1
ATOM 745 N N . LEU A 1 94 ? -4.149 -4.999 8.753 1.00 90.56 94 LEU A N 1
ATOM 746 C CA . LEU A 1 94 ? -4.380 -6.390 9.150 1.00 90.56 94 LEU A CA 1
ATOM 747 C C . LEU A 1 94 ? -3.472 -6.822 10.308 1.00 90.56 94 LEU A C 1
ATOM 749 O O . LEU A 1 94 ? -3.956 -7.479 11.234 1.00 90.56 94 LEU A O 1
ATOM 753 N N . CYS A 1 95 ? -2.205 -6.406 10.286 1.00 89.00 95 CYS A N 1
ATOM 754 C CA . CYS A 1 95 ? -1.220 -6.712 11.320 1.00 89.00 95 CYS A CA 1
ATOM 755 C C . CYS A 1 95 ? -1.468 -5.946 12.631 1.00 89.00 95 CYS A C 1
ATOM 757 O O . CYS A 1 95 ? -1.313 -6.508 13.717 1.00 89.00 95 CYS A O 1
ATOM 759 N N . LEU A 1 96 ? -1.868 -4.672 12.552 1.00 89.62 96 LEU A N 1
ATOM 760 C CA . LEU A 1 96 ? -1.869 -3.763 13.705 1.00 89.62 96 LEU A CA 1
ATOM 761 C C . LEU A 1 96 ? -3.260 -3.393 14.228 1.00 89.62 96 LEU A C 1
ATOM 763 O O . LEU A 1 96 ? -3.363 -2.944 15.366 1.00 89.62 96 LEU A O 1
ATOM 767 N N . ARG A 1 97 ? -4.349 -3.638 13.485 1.00 84.12 97 ARG A N 1
ATOM 768 C CA . ARG A 1 97 ? -5.719 -3.245 13.886 1.00 84.12 97 ARG A CA 1
ATOM 769 C C . ARG A 1 97 ? -6.145 -3.780 15.247 1.00 84.12 97 ARG A C 1
ATOM 771 O O . ARG A 1 97 ? -6.949 -3.149 15.919 1.00 84.12 97 ARG A O 1
ATOM 778 N N . ARG A 1 98 ? -5.636 -4.945 15.661 1.00 84.25 98 ARG A N 1
ATOM 779 C CA . ARG A 1 98 ? -5.992 -5.569 16.949 1.00 84.25 98 ARG A CA 1
ATOM 780 C C . ARG A 1 98 ? -5.306 -4.907 18.144 1.00 84.25 98 ARG A C 1
ATOM 782 O O . ARG A 1 98 ? -5.686 -5.185 19.275 1.00 84.25 98 ARG A O 1
ATOM 789 N N . GLN A 1 99 ? -4.306 -4.064 17.903 1.00 86.75 99 GLN A N 1
ATOM 790 C CA . GLN A 1 99 ? -3.577 -3.372 18.955 1.00 86.75 99 GLN A CA 1
ATOM 791 C C . GLN A 1 99 ? -4.358 -2.133 19.391 1.00 86.75 99 GLN A C 1
ATOM 793 O O . GLN A 1 99 ? -4.816 -1.337 18.570 1.00 86.75 99 GLN A O 1
ATOM 798 N N . THR A 1 100 ? -4.528 -1.972 20.699 1.00 80.06 100 THR A N 1
ATOM 799 C CA . THR A 1 100 ? -5.266 -0.841 21.278 1.00 80.06 100 THR A CA 1
ATOM 800 C C . THR A 1 100 ? -4.331 0.225 21.833 1.00 80.06 100 THR A C 1
ATOM 802 O O . THR A 1 100 ? -4.694 1.396 21.864 1.00 8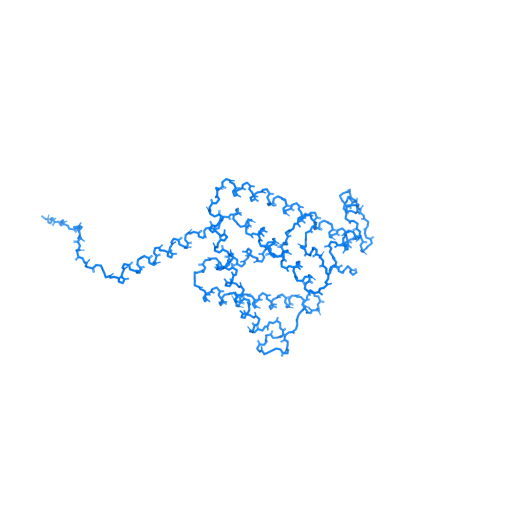0.06 100 THR A O 1
ATOM 805 N N . LYS A 1 101 ? -3.113 -0.155 22.239 1.00 86.75 101 LYS A N 1
ATOM 806 C CA . LYS A 1 101 ? -2.154 0.757 22.863 1.00 86.75 101 LYS A CA 1
ATOM 807 C C . LYS A 1 101 ? -1.201 1.341 21.822 1.00 86.75 101 LYS A C 1
ATOM 809 O O . LYS A 1 101 ? -0.568 0.601 21.069 1.00 86.75 101 LYS A O 1
ATOM 814 N N . THR A 1 102 ? -1.021 2.660 21.846 1.00 89.62 102 THR A N 1
ATOM 815 C CA . THR A 1 102 ? -0.149 3.394 20.912 1.00 89.62 102 THR A CA 1
ATOM 816 C C . THR A 1 102 ? 1.280 2.859 20.888 1.00 89.62 102 THR A C 1
ATOM 818 O O . THR A 1 102 ? 1.851 2.678 19.817 1.00 89.62 102 THR A O 1
ATOM 821 N N . TRP A 1 103 ? 1.844 2.525 22.053 1.00 90.62 103 TRP A N 1
ATOM 822 C CA . TRP A 1 103 ? 3.201 1.981 22.141 1.00 90.62 103 TRP A CA 1
ATOM 823 C C . TRP A 1 103 ? 3.333 0.605 21.471 1.00 90.62 103 TRP A C 1
ATOM 825 O O . TRP A 1 103 ? 4.364 0.327 20.870 1.00 90.62 103 TRP A O 1
ATOM 835 N N . GLN A 1 104 ? 2.295 -0.243 21.505 1.00 90.81 104 GLN A N 1
ATOM 836 C CA . GLN A 1 104 ? 2.323 -1.546 20.826 1.00 90.81 104 GLN A CA 1
ATOM 837 C C . GLN A 1 104 ? 2.383 -1.360 19.310 1.00 90.81 104 GLN A C 1
ATOM 839 O O . GLN A 1 104 ? 3.223 -1.964 18.650 1.00 90.81 104 GLN A O 1
ATOM 844 N N . VAL A 1 105 ? 1.527 -0.486 18.770 1.00 91.25 105 VAL A N 1
ATOM 845 C CA . VAL A 1 105 ? 1.525 -0.141 17.340 1.00 91.25 105 VAL A CA 1
ATOM 846 C C . VAL A 1 105 ? 2.869 0.451 16.930 1.00 91.25 105 VAL A C 1
ATOM 848 O O . VAL A 1 105 ? 3.421 0.052 15.909 1.00 91.25 105 VAL A O 1
ATOM 851 N N . PHE A 1 106 ? 3.422 1.343 17.754 1.00 94.12 106 PHE A N 1
ATOM 852 C CA . PHE A 1 106 ? 4.716 1.961 17.508 1.00 94.12 106 PHE A CA 1
ATOM 853 C C . PHE A 1 106 ? 5.846 0.930 17.431 1.00 94.12 106 PHE A C 1
ATOM 855 O O . PHE A 1 106 ? 6.545 0.883 16.426 1.00 94.12 106 PHE A O 1
ATOM 862 N N . PHE A 1 107 ? 6.021 0.075 18.445 1.00 94.62 107 PHE A N 1
ATOM 863 C CA . PHE A 1 107 ? 7.139 -0.876 18.467 1.00 94.62 107 PHE A CA 1
ATOM 864 C C . PHE A 1 107 ? 6.995 -1.988 17.425 1.00 94.62 107 PHE A C 1
ATOM 866 O O . PHE A 1 107 ? 7.986 -2.352 16.793 1.00 94.62 107 PHE A O 1
ATOM 873 N N . ILE A 1 108 ? 5.782 -2.505 17.199 1.00 93.31 108 ILE A N 1
ATOM 874 C CA . ILE A 1 108 ? 5.553 -3.511 16.152 1.00 93.31 108 ILE A CA 1
ATOM 875 C C . ILE A 1 108 ? 5.766 -2.881 14.770 1.00 93.31 108 ILE A C 1
ATOM 877 O O . ILE A 1 108 ? 6.405 -3.495 13.921 1.00 93.31 108 ILE A O 1
ATOM 881 N N . GLY A 1 109 ? 5.291 -1.651 14.551 1.00 92.38 109 GLY A N 1
ATOM 882 C CA . GLY A 1 109 ? 5.513 -0.906 13.312 1.00 92.38 109 GLY A CA 1
ATOM 883 C C . GLY A 1 109 ? 6.983 -0.556 13.078 1.00 92.38 109 GLY A C 1
ATOM 884 O O . GLY A 1 109 ? 7.476 -0.702 11.967 1.00 92.38 109 GLY A O 1
ATOM 885 N N . MET A 1 110 ? 7.707 -0.173 14.129 1.00 92.69 110 MET A N 1
ATOM 886 C CA . MET A 1 110 ? 9.137 0.139 14.083 1.00 92.69 110 MET A CA 1
ATOM 887 C C . MET A 1 110 ? 9.961 -1.087 13.680 1.00 92.69 110 MET A C 1
ATOM 889 O O . MET A 1 110 ? 10.767 -1.023 12.753 1.00 92.69 110 MET A O 1
ATOM 893 N N . LEU A 1 111 ? 9.745 -2.219 14.357 1.00 92.88 111 LEU A N 1
ATOM 894 C CA . LEU A 1 111 ? 10.458 -3.462 14.065 1.00 92.88 111 LEU A CA 1
ATOM 895 C C . LEU A 1 111 ? 10.025 -4.061 12.724 1.00 92.88 111 LEU A C 1
ATOM 897 O O . LEU A 1 111 ? 10.870 -4.500 11.951 1.00 92.88 111 LEU A O 1
ATOM 901 N N . GLY A 1 112 ? 8.723 -4.057 12.435 1.00 90.88 112 GLY A N 1
ATOM 902 C CA . GLY A 1 112 ? 8.164 -4.582 11.192 1.00 90.88 112 GLY A CA 1
ATOM 903 C C . GLY A 1 112 ? 8.587 -3.769 9.971 1.00 90.88 112 GLY A C 1
ATOM 904 O O . GLY A 1 112 ? 9.035 -4.349 8.988 1.00 90.88 112 GLY A O 1
ATOM 905 N N . GLY A 1 113 ? 8.511 -2.439 10.047 1.00 88.88 113 GLY A N 1
ATOM 906 C CA . GLY A 1 113 ? 8.968 -1.535 8.991 1.00 88.88 113 GLY A CA 1
ATOM 907 C C . GLY A 1 113 ? 10.464 -1.676 8.729 1.00 88.88 113 GLY A C 1
ATOM 908 O O . GLY A 1 113 ? 10.860 -1.871 7.584 1.00 88.88 113 GLY A O 1
ATOM 909 N N . GLY A 1 114 ? 11.281 -1.710 9.788 1.00 88.56 114 GLY A N 1
ATOM 910 C CA . GLY A 1 114 ? 12.718 -1.976 9.667 1.00 88.56 114 GLY A CA 1
ATOM 911 C C . GLY A 1 114 ? 13.042 -3.338 9.058 1.00 88.56 114 GLY A C 1
ATOM 912 O O . GLY A 1 114 ? 13.925 -3.443 8.212 1.00 88.56 114 GLY A O 1
ATOM 913 N N . ALA A 1 115 ? 12.312 -4.388 9.445 1.00 89.75 115 ALA A N 1
ATOM 914 C CA . ALA A 1 115 ? 12.490 -5.720 8.876 1.00 89.75 115 ALA A CA 1
ATOM 915 C C . ALA A 1 115 ? 12.121 -5.758 7.387 1.00 89.75 115 ALA A C 1
ATOM 917 O O . ALA A 1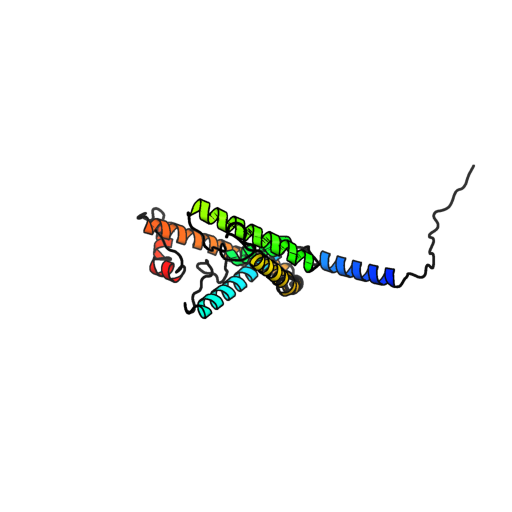 115 ? 12.872 -6.317 6.592 1.00 89.75 115 ALA A O 1
ATOM 918 N N . VAL A 1 116 ? 11.000 -5.143 6.997 1.00 87.81 116 VAL A N 1
ATOM 919 C CA . VAL A 1 116 ? 10.588 -5.040 5.590 1.00 87.81 116 VAL A CA 1
ATOM 920 C C . VAL A 1 116 ? 11.624 -4.261 4.784 1.00 87.81 116 VAL A C 1
ATOM 922 O O . VAL A 1 116 ? 12.056 -4.743 3.744 1.00 87.81 116 VAL A O 1
ATOM 925 N N . GLU A 1 117 ? 12.075 -3.109 5.277 1.00 87.62 117 GLU A N 1
ATOM 926 C CA . GLU A 1 117 ? 13.097 -2.288 4.621 1.00 87.62 117 GLU A CA 1
ATOM 927 C C . GLU A 1 117 ? 14.416 -3.056 4.448 1.00 87.62 117 GLU A C 1
ATOM 929 O O . GLU A 1 117 ? 14.992 -3.085 3.359 1.00 87.62 117 GLU A O 1
ATOM 934 N N . TYR A 1 118 ? 14.851 -3.772 5.487 1.00 88.12 118 TYR A N 1
ATOM 935 C CA . TYR A 1 118 ? 16.045 -4.608 5.425 1.00 88.12 118 TYR A CA 1
ATOM 936 C C . TYR A 1 118 ? 15.906 -5.735 4.393 1.00 88.12 118 TYR A C 1
ATOM 938 O O . TYR A 1 118 ? 16.815 -5.953 3.590 1.00 88.12 118 TYR A O 1
ATOM 946 N N . VAL A 1 119 ? 14.780 -6.456 4.409 1.00 88.50 119 VAL A N 1
ATOM 947 C CA . VAL A 1 119 ? 14.516 -7.571 3.488 1.00 88.50 119 VAL A CA 1
ATOM 948 C C . VAL A 1 119 ? 14.419 -7.071 2.050 1.00 88.50 119 VAL A C 1
ATOM 950 O O . VAL A 1 119 ? 15.005 -7.692 1.170 1.00 88.50 119 VAL A O 1
ATOM 953 N N . LEU A 1 120 ? 13.745 -5.946 1.804 1.00 85.62 120 LEU A N 1
ATOM 954 C CA . LEU A 1 120 ? 13.651 -5.348 0.472 1.00 85.62 120 LEU A CA 1
ATOM 955 C C . LEU A 1 120 ? 15.028 -4.943 -0.055 1.00 85.62 120 LEU A C 1
ATOM 957 O O . LEU A 1 120 ? 15.380 -5.340 -1.160 1.00 85.62 120 LEU A O 1
ATOM 961 N N . SER A 1 121 ? 15.841 -4.259 0.756 1.00 85.56 121 SER A N 1
ATOM 962 C CA . SER A 1 121 ? 17.217 -3.905 0.385 1.00 85.56 121 SER A CA 1
ATOM 963 C C . SER A 1 121 ? 18.085 -5.143 0.110 1.00 85.56 121 SER A C 1
ATOM 965 O O . SER A 1 121 ? 18.904 -5.147 -0.808 1.00 85.56 121 SER A O 1
ATOM 967 N N . PHE A 1 122 ? 17.920 -6.215 0.893 1.00 87.56 122 PHE A N 1
ATOM 968 C CA . PHE A 1 122 ? 18.651 -7.468 0.691 1.00 87.56 122 PHE A CA 1
ATOM 969 C C . PHE A 1 122 ? 18.235 -8.193 -0.592 1.00 87.56 122 PHE A C 1
ATOM 971 O O . PHE A 1 122 ? 19.095 -8.643 -1.348 1.00 87.56 122 PHE A O 1
ATOM 978 N N . LEU A 1 123 ? 16.930 -8.301 -0.846 1.00 86.06 123 LEU A N 1
ATOM 979 C CA . LEU A 1 123 ? 16.403 -8.943 -2.048 1.00 86.06 123 LEU A CA 1
ATOM 980 C C . LEU A 1 123 ? 16.755 -8.156 -3.309 1.00 86.06 123 LEU A C 1
ATOM 982 O O . LEU A 1 123 ? 17.099 -8.763 -4.318 1.00 86.06 123 LEU A O 1
ATOM 986 N N . GLU A 1 124 ? 16.705 -6.827 -3.252 1.00 82.62 124 GLU A N 1
ATOM 987 C CA . GLU A 1 124 ? 17.109 -5.971 -4.364 1.00 82.62 124 GLU A CA 1
ATOM 988 C C . GLU A 1 124 ? 18.572 -6.211 -4.744 1.00 82.62 124 GLU A C 1
ATOM 990 O O . GLU A 1 124 ? 18.874 -6.467 -5.907 1.00 82.62 124 GLU A O 1
ATOM 995 N N . GLU A 1 125 ? 19.478 -6.232 -3.768 1.00 86.00 125 GLU A N 1
ATOM 996 C CA . GLU A 1 125 ? 20.888 -6.495 -4.047 1.00 86.00 125 GLU A CA 1
ATOM 997 C C . GLU A 1 125 ? 21.118 -7.914 -4.567 1.00 86.00 125 GLU A C 1
ATOM 999 O O . GLU A 1 125 ? 21.901 -8.104 -5.494 1.00 86.00 125 GLU A O 1
ATOM 1004 N N . LEU A 1 126 ? 20.422 -8.911 -4.015 1.00 87.62 126 LEU A N 1
ATOM 1005 C CA . LEU A 1 126 ? 20.566 -10.298 -4.452 1.00 87.62 126 LEU A CA 1
ATOM 1006 C C . LEU A 1 126 ? 20.081 -10.507 -5.895 1.00 87.62 126 LEU A C 1
ATOM 1008 O O . LEU A 1 126 ? 20.691 -11.270 -6.641 1.00 87.62 126 LEU A O 1
ATOM 1012 N N . LEU A 1 127 ? 18.978 -9.860 -6.280 1.00 85.00 127 LEU A N 1
ATOM 1013 C CA . LEU A 1 127 ? 18.338 -10.059 -7.582 1.00 85.00 127 LEU A CA 1
ATOM 1014 C C . LEU A 1 127 ? 18.876 -9.117 -8.664 1.00 85.00 127 LEU A C 1
ATOM 1016 O O . LEU A 1 127 ? 18.959 -9.507 -9.827 1.00 85.00 127 LEU A O 1
ATOM 1020 N N . MET A 1 128 ? 19.204 -7.877 -8.301 1.00 79.31 128 MET A N 1
ATOM 1021 C CA . MET A 1 128 ? 19.554 -6.807 -9.243 1.00 79.31 128 MET A CA 1
ATOM 1022 C C . MET A 1 128 ? 21.006 -6.338 -9.113 1.00 79.31 128 MET A C 1
ATOM 1024 O O . MET A 1 128 ? 21.491 -5.632 -9.996 1.00 79.31 128 MET A O 1
ATOM 1028 N N . GLY A 1 129 ? 21.709 -6.710 -8.038 1.00 80.56 129 GLY A N 1
ATOM 1029 C CA . GLY A 1 129 ? 23.064 -6.226 -7.754 1.00 80.56 129 GLY A CA 1
ATOM 1030 C C . GLY A 1 129 ? 23.124 -4.738 -7.389 1.00 80.56 129 GLY A C 1
ATOM 1031 O O . GLY A 1 129 ? 24.210 -4.169 -7.327 1.00 80.56 129 GLY A O 1
ATOM 1032 N N . THR A 1 130 ? 21.974 -4.095 -7.173 1.00 76.81 130 THR A N 1
ATOM 1033 C CA . THR A 1 130 ? 21.847 -2.670 -6.841 1.00 76.81 130 THR A CA 1
ATOM 1034 C C . THR A 1 130 ? 21.187 -2.484 -5.480 1.00 76.81 130 THR A C 1
ATOM 1036 O O . THR A 1 130 ? 20.542 -3.392 -4.963 1.00 76.81 130 THR A O 1
ATOM 1039 N N . ARG A 1 131 ? 21.345 -1.295 -4.891 1.00 75.69 131 ARG A N 1
ATOM 1040 C CA . ARG A 1 131 ? 20.621 -0.879 -3.685 1.00 75.69 131 ARG A CA 1
ATOM 1041 C C . ARG A 1 131 ? 19.920 0.446 -3.953 1.00 75.69 131 ARG A C 1
ATOM 1043 O O . ARG A 1 131 ? 20.571 1.397 -4.382 1.00 75.69 131 ARG A O 1
ATOM 1050 N N . SER A 1 132 ? 18.626 0.515 -3.657 1.00 72.94 132 SER A N 1
ATOM 1051 C CA . SER A 1 132 ? 17.814 1.724 -3.822 1.00 72.94 132 SER A CA 1
ATOM 1052 C C . SER A 1 132 ? 18.142 2.792 -2.779 1.00 72.94 132 SER A C 1
ATOM 1054 O O . SER A 1 132 ? 17.928 3.980 -3.015 1.00 72.94 132 SER A O 1
ATOM 1056 N N . TRP A 1 133 ? 18.689 2.388 -1.634 1.00 79.75 133 TRP A N 1
ATOM 1057 C CA . TRP A 1 133 ? 19.188 3.281 -0.596 1.00 79.75 133 TRP A CA 1
ATOM 1058 C C . TRP A 1 133 ? 20.418 2.678 0.085 1.00 79.75 133 TRP A C 1
ATOM 1060 O O . TRP A 1 133 ? 20.548 1.458 0.209 1.00 79.75 133 TRP A O 1
ATOM 1070 N N . ASP A 1 134 ? 21.316 3.552 0.538 1.00 82.94 134 ASP A N 1
ATOM 1071 C CA . ASP A 1 134 ? 22.456 3.185 1.370 1.00 82.94 134 ASP A CA 1
ATOM 1072 C C . ASP A 1 134 ? 22.517 4.101 2.594 1.00 82.94 134 ASP A C 1
ATOM 1074 O O . ASP A 1 134 ? 22.702 5.314 2.491 1.00 82.94 134 ASP A O 1
ATOM 1078 N N . TYR A 1 135 ? 22.346 3.494 3.763 1.00 82.50 135 TYR A N 1
ATOM 1079 C CA . TYR A 1 135 ? 22.419 4.155 5.054 1.00 82.50 135 TYR A CA 1
ATOM 1080 C C . TYR A 1 135 ? 23.725 3.874 5.806 1.00 82.50 135 TYR A C 1
ATOM 1082 O O . TYR A 1 135 ? 23.795 4.081 7.018 1.00 82.50 135 TYR A O 1
ATOM 1090 N N . SER A 1 136 ? 24.764 3.390 5.123 1.00 80.25 136 SER A N 1
ATOM 1091 C CA . SER A 1 136 ? 26.077 3.079 5.706 1.00 80.25 136 SER A CA 1
ATOM 1092 C C . SER A 1 136 ? 26.690 4.237 6.506 1.00 80.25 136 SER A C 1
ATOM 1094 O O . SER A 1 136 ? 27.358 4.011 7.515 1.00 80.25 136 SER A O 1
ATOM 1096 N N . THR A 1 137 ? 26.416 5.478 6.104 1.00 80.69 137 THR A N 1
ATOM 1097 C CA . THR A 1 137 ? 26.908 6.709 6.743 1.00 80.69 137 THR A CA 1
ATOM 1098 C C . THR A 1 137 ? 26.056 7.188 7.921 1.00 80.69 137 THR A C 1
ATOM 1100 O O . THR A 1 137 ? 26.459 8.102 8.640 1.00 80.69 137 THR A O 1
ATOM 1103 N N . TYR A 1 138 ? 24.890 6.581 8.149 1.00 81.50 138 TYR A N 1
ATOM 1104 C CA . TYR A 1 138 ? 23.972 6.976 9.211 1.00 81.50 138 TYR A CA 1
ATOM 1105 C C . TYR A 1 138 ? 24.267 6.219 10.514 1.00 81.50 138 TYR A C 1
ATOM 1107 O O . TYR A 1 138 ? 24.645 5.042 10.489 1.00 81.50 138 TYR A O 1
ATOM 1115 N N . PRO A 1 139 ? 24.074 6.860 11.681 1.00 77.62 139 PRO A N 1
ATOM 1116 C CA . PRO A 1 139 ? 24.287 6.212 12.967 1.00 77.62 139 PRO A CA 1
ATOM 1117 C C . PRO A 1 139 ? 23.281 5.074 13.180 1.00 77.62 139 PRO A C 1
ATOM 1119 O O . PRO A 1 139 ? 22.122 5.173 12.776 1.00 77.62 139 PRO A O 1
ATOM 1122 N N . LEU A 1 140 ? 23.721 4.012 13.865 1.00 82.56 140 LEU A N 1
ATOM 1123 C CA . LEU A 1 140 ? 22.890 2.846 14.200 1.00 82.56 140 LEU A CA 1
ATOM 1124 C C . LEU A 1 140 ? 22.270 2.172 12.962 1.00 82.56 140 LEU A C 1
ATOM 1126 O O . LEU A 1 140 ? 21.119 1.727 12.987 1.00 82.56 140 LEU A O 1
ATOM 1130 N N . ASN A 1 141 ? 23.025 2.132 11.864 1.00 86.69 141 ASN A N 1
ATOM 1131 C CA . ASN A 1 141 ? 22.634 1.398 10.672 1.00 86.69 141 ASN A CA 1
ATOM 1132 C C . ASN A 1 141 ? 22.864 -0.111 10.847 1.00 86.69 141 ASN A C 1
ATOM 1134 O O . ASN A 1 141 ? 23.786 -0.550 11.532 1.00 86.69 141 ASN A O 1
ATOM 1138 N N . LEU A 1 142 ? 22.018 -0.903 10.198 1.00 82.12 142 LEU A N 1
ATOM 1139 C CA . LEU A 1 142 ? 22.155 -2.350 10.092 1.00 82.12 142 LEU A CA 1
ATOM 1140 C C . LEU A 1 142 ? 22.618 -2.673 8.671 1.00 82.12 142 LEU A C 1
ATOM 1142 O O . LEU A 1 142 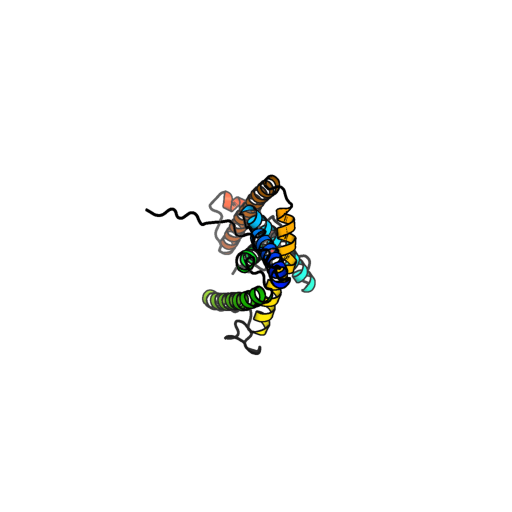? 21.812 -2.700 7.740 1.00 82.12 142 LEU A O 1
ATOM 1146 N N . ASN A 1 143 ? 23.926 -2.891 8.506 1.00 80.56 143 ASN A N 1
ATOM 1147 C CA . ASN A 1 143 ? 24.579 -3.184 7.221 1.00 80.56 143 ASN A CA 1
ATOM 1148 C C . ASN A 1 143 ? 24.300 -2.140 6.118 1.00 80.56 143 ASN A C 1
ATOM 1150 O O . ASN A 1 143 ? 24.271 -2.483 4.938 1.00 80.56 143 ASN A O 1
ATOM 1154 N N . GLY A 1 144 ? 24.032 -0.886 6.496 1.00 78.00 144 GLY A N 1
ATOM 1155 C CA . GLY A 1 144 ? 23.596 0.171 5.578 1.00 78.00 144 GLY A CA 1
ATOM 1156 C C . GLY A 1 144 ? 22.211 -0.038 4.947 1.00 78.00 144 GLY A C 1
ATOM 1157 O O . GLY A 1 144 ? 21.824 0.743 4.087 1.00 78.00 144 GLY A O 1
ATOM 1158 N N . ARG A 1 145 ? 21.441 -1.056 5.357 1.00 82.56 145 ARG A N 1
ATOM 1159 C CA . ARG A 1 145 ? 20.146 -1.410 4.735 1.00 82.56 145 ARG A CA 1
ATOM 1160 C C . ARG A 1 145 ? 18.940 -0.765 5.399 1.00 82.56 145 ARG A C 1
ATOM 1162 O O . ARG A 1 145 ? 17.955 -0.469 4.738 1.00 82.56 145 ARG A O 1
ATOM 1169 N N . THR A 1 146 ? 19.014 -0.576 6.709 1.00 87.31 146 THR A N 1
ATOM 1170 C CA . THR A 1 146 ? 18.025 0.149 7.516 1.00 87.31 146 THR A CA 1
ATOM 1171 C C . THR A 1 146 ? 18.756 0.858 8.651 1.00 87.31 146 THR A C 1
ATOM 1173 O O . THR A 1 146 ? 19.917 0.540 8.939 1.00 87.31 146 THR A O 1
ATOM 1176 N N . THR A 1 147 ? 18.109 1.819 9.304 1.00 89.12 147 THR A N 1
ATOM 1177 C CA . THR A 1 147 ? 18.662 2.516 10.472 1.00 89.12 147 THR A CA 1
ATOM 1178 C C . THR A 1 147 ? 17.618 2.658 11.554 1.00 89.12 147 THR A C 1
ATOM 1180 O O . THR A 1 147 ? 16.433 2.817 11.267 1.00 89.12 147 THR A O 1
ATOM 1183 N N . ILE A 1 148 ? 18.060 2.681 12.811 1.00 87.81 148 ILE A N 1
ATOM 1184 C CA . ILE A 1 148 ? 17.151 2.912 13.938 1.00 87.81 148 ILE A CA 1
ATOM 1185 C C . ILE A 1 148 ? 16.333 4.211 13.760 1.00 87.81 148 ILE A C 1
ATOM 1187 O O . ILE A 1 148 ? 15.117 4.148 13.929 1.00 87.81 148 ILE A O 1
ATOM 1191 N N . PRO A 1 149 ? 16.903 5.365 13.357 1.00 88.69 149 PRO A N 1
ATOM 1192 C CA . PRO A 1 149 ? 16.109 6.564 13.071 1.00 88.69 149 PRO A CA 1
ATOM 1193 C C . PRO A 1 149 ? 14.971 6.361 12.054 1.00 88.69 149 PRO A C 1
ATOM 1195 O O . PRO A 1 149 ? 13.849 6.807 12.303 1.00 88.69 149 PRO A O 1
ATOM 1198 N N . TYR A 1 150 ? 15.216 5.656 10.943 1.00 86.00 150 TYR A N 1
ATOM 1199 C CA . TYR A 1 150 ? 14.163 5.362 9.960 1.00 86.00 150 TYR A CA 1
ATOM 1200 C C . TYR A 1 150 ? 13.157 4.336 10.486 1.00 86.00 150 TYR A C 1
ATOM 1202 O O . TYR A 1 150 ? 11.957 4.487 10.273 1.00 86.00 150 TYR A O 1
ATOM 1210 N N . MET A 1 151 ? 13.596 3.355 11.274 1.00 90.44 151 MET A N 1
ATOM 1211 C CA . MET A 1 151 ? 12.685 2.450 11.978 1.00 90.44 151 MET A CA 1
ATOM 1212 C C . MET A 1 151 ? 11.734 3.220 12.903 1.00 90.44 151 MET A C 1
ATOM 1214 O O . MET A 1 151 ? 10.535 2.945 12.923 1.00 90.44 151 MET A O 1
ATOM 1218 N N . PHE A 1 152 ? 12.231 4.213 13.647 1.00 92.31 152 PHE A N 1
ATOM 1219 C CA . PHE A 1 152 ? 11.391 5.083 14.479 1.00 92.31 152 PHE A CA 1
ATOM 1220 C C . PHE A 1 152 ? 10.351 5.834 13.639 1.00 92.31 152 PHE A C 1
ATOM 1222 O O . PHE A 1 152 ? 9.186 5.919 14.037 1.00 92.31 152 PHE A O 1
ATOM 1229 N N . PHE A 1 153 ? 10.747 6.330 12.463 1.00 91.62 153 PHE A N 1
ATOM 1230 C CA . PHE A 1 153 ? 9.825 6.951 11.514 1.00 91.62 153 PHE A CA 1
ATOM 1231 C C . PHE A 1 153 ? 8.729 5.974 11.063 1.00 91.62 153 PHE A C 1
ATOM 1233 O O . PHE A 1 153 ? 7.550 6.324 11.114 1.00 91.62 153 PHE A O 1
ATOM 1240 N N . TRP A 1 154 ? 9.078 4.729 10.727 1.00 90.75 154 TRP A N 1
ATOM 1241 C CA . TRP A 1 154 ? 8.104 3.684 10.389 1.00 90.75 154 TRP A CA 1
ATOM 1242 C C . TRP A 1 154 ? 7.139 3.375 11.540 1.00 90.75 154 TRP A C 1
ATOM 1244 O O . TRP A 1 154 ? 5.933 3.230 11.320 1.00 90.75 154 TRP A O 1
ATOM 1254 N N . GLY A 1 155 ? 7.641 3.331 12.776 1.00 92.25 155 GLY A N 1
ATOM 1255 C CA . GLY A 1 155 ? 6.816 3.173 13.974 1.00 92.25 155 GLY A CA 1
ATOM 1256 C C . GLY A 1 155 ? 5.807 4.309 14.140 1.00 92.25 155 GLY A C 1
ATOM 1257 O O . GLY A 1 155 ? 4.620 4.060 14.364 1.00 92.25 155 GLY A O 1
ATOM 1258 N N . PHE A 1 156 ? 6.252 5.557 13.974 1.00 93.75 156 PHE A N 1
ATOM 1259 C CA . PHE A 1 156 ? 5.376 6.729 14.031 1.00 93.75 156 PHE A CA 1
ATOM 1260 C C . PHE A 1 156 ? 4.340 6.721 12.901 1.00 93.75 156 PHE A C 1
ATOM 1262 O O . PHE A 1 156 ? 3.154 6.941 13.149 1.00 93.75 156 PHE A O 1
ATOM 1269 N N . LEU A 1 157 ? 4.756 6.392 11.678 1.00 91.38 157 LEU A N 1
ATOM 1270 C CA . LEU A 1 157 ? 3.861 6.282 10.531 1.00 91.38 157 LEU A CA 1
ATOM 1271 C C . LEU A 1 157 ? 2.763 5.240 10.777 1.00 91.38 157 LEU A C 1
ATOM 1273 O O . LEU A 1 157 ? 1.596 5.511 10.512 1.00 91.38 157 LEU A O 1
ATOM 1277 N N . CYS A 1 158 ? 3.100 4.082 11.351 1.00 92.38 158 CYS A N 1
ATOM 1278 C CA . CYS A 1 158 ? 2.112 3.061 11.709 1.00 92.38 158 CYS A CA 1
ATOM 1279 C C . CYS A 1 158 ? 1.102 3.565 12.748 1.00 92.38 158 CYS A C 1
ATOM 1281 O O . CYS A 1 158 ? -0.089 3.275 12.636 1.00 92.38 158 CYS A O 1
ATOM 1283 N N . VAL A 1 159 ? 1.549 4.344 13.738 1.00 92.38 159 VAL A N 1
ATOM 1284 C CA . VAL A 1 159 ? 0.652 4.981 14.715 1.00 92.38 159 VAL A CA 1
ATOM 1285 C C . VAL A 1 159 ? -0.314 5.936 14.018 1.00 92.38 159 VAL A C 1
ATOM 1287 O O . VAL A 1 159 ? -1.518 5.854 14.255 1.00 92.38 159 VAL A O 1
ATOM 1290 N N . VAL A 1 160 ? 0.186 6.793 13.125 1.00 91.25 160 VAL A N 1
ATOM 1291 C CA . VAL A 1 160 ? -0.652 7.709 12.338 1.00 91.25 160 VAL A CA 1
ATOM 1292 C C . VAL A 1 160 ? -1.654 6.924 11.490 1.00 91.25 160 VAL A C 1
ATOM 1294 O O . VAL A 1 160 ? -2.852 7.189 11.546 1.00 91.25 160 VAL A O 1
ATOM 1297 N N . VAL A 1 161 ? -1.208 5.903 10.758 1.00 89.75 161 VAL A N 1
ATOM 1298 C CA . VAL A 1 161 ? -2.093 5.087 9.916 1.00 89.75 161 VAL A CA 1
ATOM 1299 C C . VAL A 1 161 ? -3.185 4.410 10.742 1.00 89.75 161 VAL A C 1
ATOM 1301 O O . VAL A 1 161 ? -4.341 4.421 10.334 1.00 89.75 161 VAL A O 1
ATOM 1304 N N . ILE A 1 162 ? -2.865 3.847 11.907 1.00 89.44 162 ILE A N 1
ATOM 1305 C CA . ILE A 1 162 ? -3.857 3.122 12.707 1.00 89.44 162 ILE A CA 1
ATOM 1306 C C . ILE A 1 162 ? -4.822 4.071 13.417 1.00 89.44 162 ILE A C 1
ATOM 1308 O O . ILE A 1 162 ? -6.034 3.915 13.282 1.00 89.44 162 ILE A O 1
ATOM 1312 N N . PHE A 1 163 ? -4.312 5.052 14.160 1.00 87.38 163 PHE A N 1
ATOM 1313 C CA . PHE A 1 163 ? -5.154 5.883 15.021 1.00 87.38 163 PHE A CA 1
ATOM 1314 C C . PHE A 1 163 ? -5.758 7.084 14.295 1.00 87.38 163 PHE A C 1
ATOM 1316 O O . PHE A 1 163 ? -6.893 7.450 14.582 1.00 87.38 163 PHE A O 1
ATOM 1323 N N . LEU A 1 164 ? -5.032 7.693 13.352 1.00 87.44 164 LEU A N 1
ATOM 1324 C CA . LEU A 1 164 ? -5.514 8.885 12.653 1.00 87.44 164 LEU A CA 1
ATOM 1325 C C . LEU A 1 164 ? -6.286 8.545 11.377 1.00 87.44 164 LEU A C 1
ATOM 1327 O O . LEU A 1 164 ? -7.242 9.241 11.059 1.00 87.44 164 LEU A O 1
ATOM 1331 N N . LEU A 1 165 ? -5.885 7.502 10.644 1.00 88.00 165 LEU A N 1
ATOM 1332 C CA . LEU A 1 165 ? -6.523 7.158 9.367 1.00 88.00 165 LEU A CA 1
ATOM 1333 C C . LEU A 1 165 ? -7.517 6.004 9.506 1.00 88.00 165 LEU A C 1
ATOM 1335 O O . LEU A 1 165 ? -8.676 6.144 9.126 1.00 88.00 165 LEU A O 1
ATOM 1339 N N . TYR A 1 166 ? -7.092 4.867 10.060 1.00 88.75 166 TYR A N 1
ATOM 1340 C CA . TYR A 1 166 ? -7.913 3.659 10.097 1.00 88.75 166 TYR A CA 1
ATOM 1341 C C . TYR A 1 166 ? -9.072 3.760 11.089 1.00 88.75 166 TYR A C 1
ATOM 1343 O O . TYR A 1 166 ? -10.174 3.378 10.726 1.00 88.75 166 TYR A O 1
ATOM 1351 N N . MET A 1 167 ? -8.880 4.287 12.302 1.00 86.25 167 MET A N 1
ATOM 1352 C CA . MET A 1 167 ? -9.979 4.403 13.276 1.00 86.25 167 MET A CA 1
ATOM 1353 C C . MET A 1 167 ? -11.193 5.199 12.765 1.00 86.25 167 MET A C 1
ATOM 1355 O O . MET A 1 167 ? -12.298 4.651 12.795 1.00 86.25 167 MET A O 1
ATOM 1359 N N . PRO A 1 168 ? -11.050 6.444 12.262 1.00 87.62 168 PRO A N 1
ATOM 1360 C CA . PRO A 1 168 ? -12.201 7.161 11.713 1.00 87.62 168 PRO A CA 1
ATOM 1361 C C . PRO A 1 168 ? -12.745 6.485 10.452 1.00 87.62 168 PRO A C 1
ATOM 1363 O O . PRO A 1 168 ? -1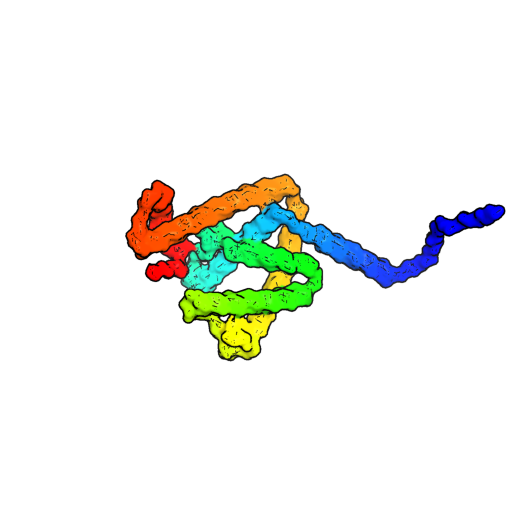3.954 6.496 10.223 1.00 87.62 168 PRO A O 1
ATOM 1366 N N . LEU A 1 169 ? -11.874 5.856 9.657 1.00 88.69 169 LEU A N 1
ATOM 1367 C CA . LEU A 1 169 ? -12.291 5.113 8.477 1.00 88.69 169 LEU A CA 1
ATOM 1368 C C . LEU A 1 169 ? -13.145 3.886 8.828 1.00 88.69 169 LEU A C 1
ATOM 1370 O O . LEU A 1 169 ? -14.163 3.662 8.184 1.00 88.69 169 LEU A O 1
ATOM 1374 N N . ASP A 1 170 ? -12.758 3.097 9.827 1.00 89.12 170 ASP A N 1
ATOM 1375 C CA . ASP A 1 170 ? -13.482 1.896 10.253 1.00 89.12 170 ASP A CA 1
ATOM 1376 C C . ASP A 1 170 ? -14.861 2.276 10.802 1.00 89.12 170 ASP A C 1
ATOM 1378 O O . ASP A 1 170 ? -15.864 1.693 10.398 1.00 89.12 170 ASP A O 1
ATOM 1382 N N . ALA A 1 171 ? -14.928 3.342 11.609 1.00 86.88 171 ALA A N 1
ATOM 1383 C CA . ALA A 1 171 ? -16.189 3.898 12.094 1.00 86.88 171 ALA A CA 1
ATOM 1384 C C . ALA A 1 171 ? -17.097 4.377 10.947 1.00 86.88 171 ALA A C 1
ATOM 1386 O O . ALA A 1 171 ? -18.304 4.124 10.954 1.00 86.88 171 ALA A O 1
ATOM 1387 N N . TRP A 1 172 ? -16.526 5.031 9.930 1.00 89.00 172 TRP A N 1
ATOM 1388 C CA . TRP A 1 172 ? -17.274 5.428 8.739 1.00 89.00 172 TRP A CA 1
ATOM 1389 C C . TRP A 1 172 ? -17.759 4.214 7.937 1.00 89.00 172 TRP A C 1
ATOM 1391 O O . TRP A 1 172 ? -18.926 4.164 7.552 1.00 89.00 172 TRP A O 1
ATOM 1401 N N . LEU A 1 173 ? -16.914 3.202 7.733 1.00 88.88 173 LEU A N 1
ATOM 1402 C CA . LEU A 1 173 ? -17.290 1.972 7.033 1.00 88.88 173 LEU A CA 1
ATOM 1403 C C . LEU A 1 173 ? -18.381 1.192 7.780 1.00 88.88 173 LEU A C 1
ATOM 1405 O O . LEU A 1 173 ? -19.267 0.637 7.134 1.00 88.88 173 LEU A O 1
ATOM 1409 N N . ASP A 1 174 ? -18.356 1.179 9.113 1.00 88.19 174 ASP A N 1
ATOM 1410 C CA . ASP A 1 174 ? -19.399 0.558 9.939 1.00 88.19 174 ASP A CA 1
ATOM 1411 C C . ASP A 1 174 ? -20.724 1.316 9.926 1.00 88.19 174 ASP A C 1
ATOM 1413 O O . ASP A 1 174 ? -21.780 0.712 10.119 1.00 88.19 174 ASP A O 1
ATOM 1417 N N . SER A 1 175 ? -20.696 2.621 9.649 1.00 88.50 175 SER A N 1
ATOM 1418 C CA . SER A 1 175 ? -21.920 3.408 9.472 1.00 88.50 175 SER A CA 1
ATOM 1419 C C . SER A 1 175 ? -22.672 3.065 8.178 1.00 88.50 175 SER A C 1
ATOM 1421 O O . SER A 1 175 ? -23.862 3.365 8.050 1.00 88.50 175 SER A O 1
ATOM 1423 N N . LEU A 1 176 ? -22.010 2.417 7.210 1.00 88.81 176 LEU A N 1
ATOM 1424 C CA . LEU A 1 176 ? -22.618 2.070 5.931 1.00 88.81 176 LEU A CA 1
ATOM 1425 C C . LEU A 1 176 ? -23.509 0.820 6.046 1.00 88.81 176 LEU A C 1
ATOM 1427 O O . LEU A 1 176 ? -23.112 -0.189 6.635 1.00 88.81 176 LEU A O 1
ATOM 1431 N N . PRO A 1 177 ? -24.685 0.801 5.388 1.00 91.88 177 PRO A N 1
ATOM 1432 C CA . PRO A 1 177 ? -25.491 -0.408 5.297 1.00 91.88 177 PRO A CA 1
ATOM 1433 C C . PRO A 1 177 ? -24.692 -1.554 4.664 1.00 91.88 177 PRO A C 1
ATOM 1435 O O . PRO A 1 177 ? -24.101 -1.396 3.592 1.00 91.88 177 PRO A O 1
ATOM 1438 N N . GLN A 1 178 ? -24.738 -2.748 5.266 1.00 88.56 178 GLN A N 1
ATOM 1439 C CA . GLN A 1 178 ? -23.950 -3.900 4.797 1.00 88.56 178 GLN A CA 1
ATOM 1440 C C . GLN A 1 178 ? -24.198 -4.251 3.321 1.00 88.56 178 GLN A C 1
ATOM 1442 O O . GLN A 1 178 ? -23.283 -4.696 2.628 1.00 88.56 178 GLN A O 1
ATOM 1447 N N . LYS A 1 179 ? -25.428 -4.045 2.824 1.00 91.56 179 LYS A N 1
ATOM 1448 C CA . LYS A 1 179 ? -25.768 -4.247 1.407 1.00 91.56 179 LYS A CA 1
ATOM 1449 C C . LYS A 1 179 ? -25.006 -3.275 0.506 1.00 91.56 179 LYS A C 1
ATOM 1451 O O . LYS A 1 179 ? -24.419 -3.711 -0.478 1.00 91.56 179 LYS A O 1
ATOM 1456 N N . THR A 1 180 ? -24.975 -1.994 0.866 1.00 91.56 180 THR A N 1
ATOM 1457 C CA . THR A 1 180 ? -24.265 -0.947 0.122 1.00 91.56 180 THR A CA 1
ATOM 1458 C C . THR A 1 180 ? -22.768 -1.225 0.096 1.00 91.56 180 THR A C 1
ATOM 1460 O O . THR A 1 180 ? -22.186 -1.295 -0.983 1.00 91.56 180 THR A O 1
ATOM 1463 N N . MET A 1 181 ? -22.165 -1.493 1.259 1.00 92.88 181 MET A N 1
ATOM 1464 C CA . MET A 1 181 ? -20.740 -1.829 1.352 1.00 92.88 181 MET A CA 1
ATOM 1465 C C . MET A 1 181 ? -20.393 -3.061 0.508 1.00 92.88 181 MET A C 1
ATOM 1467 O O . MET A 1 181 ? -19.394 -3.057 -0.204 1.00 92.88 181 MET A O 1
ATOM 1471 N N . ARG A 1 182 ? -21.231 -4.106 0.542 1.00 93.56 182 ARG A N 1
ATOM 1472 C CA . ARG A 1 182 ? -21.040 -5.310 -0.276 1.00 93.56 182 ARG A CA 1
ATOM 1473 C C . ARG A 1 182 ? -21.069 -4.996 -1.770 1.00 93.56 182 ARG A C 1
ATOM 1475 O O . ARG A 1 182 ? -20.170 -5.426 -2.483 1.00 93.56 182 ARG A O 1
ATOM 1482 N N . VAL A 1 183 ? -22.089 -4.276 -2.241 1.00 94.94 183 VAL A N 1
ATOM 1483 C CA . VAL A 1 183 ? -22.228 -3.932 -3.665 1.00 94.94 183 VAL A CA 1
ATOM 1484 C C . VAL A 1 183 ? -21.043 -3.088 -4.124 1.00 94.94 183 VAL A C 1
ATOM 1486 O O . VAL A 1 183 ? -20.414 -3.430 -5.121 1.00 94.94 183 VAL A O 1
ATOM 1489 N N . MET A 1 184 ? -20.685 -2.048 -3.366 1.00 93.69 184 MET A N 1
ATOM 1490 C CA . MET A 1 184 ? -19.531 -1.201 -3.672 1.00 93.69 184 MET A CA 1
ATOM 1491 C C . MET A 1 184 ? -18.239 -2.016 -3.729 1.00 93.69 184 MET A C 1
ATOM 1493 O O . MET A 1 184 ? -17.527 -1.953 -4.726 1.00 93.69 184 MET A O 1
ATOM 1497 N N . ALA A 1 185 ? -17.961 -2.824 -2.703 1.00 93.44 185 ALA A N 1
ATOM 1498 C CA . ALA A 1 185 ? -16.753 -3.636 -2.649 1.00 93.44 185 ALA A CA 1
ATOM 1499 C C . ALA A 1 185 ? -16.657 -4.606 -3.834 1.00 93.44 185 ALA A C 1
ATOM 1501 O O . ALA A 1 185 ? -15.595 -4.723 -4.431 1.00 93.44 185 ALA A O 1
ATOM 1502 N N . VAL A 1 186 ? -17.752 -5.269 -4.219 1.00 94.94 186 VAL A N 1
ATOM 1503 C CA . VAL A 1 186 ? -17.748 -6.180 -5.375 1.00 94.94 186 VAL A CA 1
ATOM 1504 C C . VAL A 1 186 ? -17.497 -5.420 -6.677 1.00 94.94 186 VAL A C 1
ATOM 1506 O O . VAL A 1 186 ? -16.639 -5.827 -7.455 1.00 94.94 186 VAL A O 1
ATOM 1509 N N . VAL A 1 187 ? -18.197 -4.305 -6.907 1.00 94.50 187 VAL A N 1
ATOM 1510 C CA . VAL A 1 187 ? -18.032 -3.499 -8.127 1.00 94.50 187 VAL A CA 1
ATOM 1511 C C . VAL A 1 187 ? -16.600 -2.984 -8.248 1.00 94.50 187 VAL A C 1
ATOM 1513 O O . VAL A 1 187 ? -15.960 -3.176 -9.280 1.00 94.50 187 VAL A O 1
ATOM 1516 N N . PHE A 1 188 ? -16.063 -2.383 -7.187 1.00 91.94 188 PHE A N 1
ATOM 1517 C CA . PHE A 1 188 ? -14.700 -1.866 -7.215 1.00 91.94 188 PHE A CA 1
ATOM 1518 C C . PHE A 1 188 ? -13.647 -2.971 -7.289 1.00 91.94 188 PHE A C 1
ATOM 1520 O O . PHE A 1 188 ? -12.649 -2.790 -7.981 1.00 91.94 188 PHE A O 1
ATOM 1527 N N . ALA A 1 189 ? -13.863 -4.121 -6.643 1.00 92.06 189 ALA A N 1
ATOM 1528 C CA . ALA A 1 189 ? -12.968 -5.266 -6.786 1.00 92.06 189 ALA A CA 1
ATOM 1529 C C . ALA A 1 189 ? -12.891 -5.731 -8.244 1.00 92.06 189 ALA A C 1
ATOM 1531 O O . ALA A 1 189 ? -11.796 -5.960 -8.746 1.00 92.06 189 ALA A O 1
ATOM 1532 N N . VAL A 1 190 ? -14.027 -5.816 -8.946 1.00 93.94 190 VAL A N 1
ATOM 1533 C CA . VAL A 1 190 ? -14.049 -6.174 -10.373 1.00 93.94 190 VAL A CA 1
ATOM 1534 C C . VAL A 1 190 ? -13.281 -5.149 -11.207 1.00 93.94 190 VAL A C 1
ATOM 1536 O O . VAL A 1 190 ? -12.480 -5.546 -12.049 1.00 93.94 190 VAL A O 1
ATOM 1539 N N . ILE A 1 191 ? -13.468 -3.850 -10.949 1.00 91.50 191 ILE A N 1
ATOM 1540 C CA . ILE A 1 191 ? -12.750 -2.776 -11.658 1.00 91.50 191 ILE A CA 1
ATOM 1541 C C . ILE A 1 191 ? -11.238 -2.887 -11.438 1.00 91.50 191 ILE A C 1
ATOM 1543 O O . ILE A 1 191 ? -10.480 -2.880 -12.403 1.00 91.50 191 ILE A O 1
ATOM 1547 N N . VAL A 1 192 ? -10.798 -3.029 -10.185 1.00 89.12 192 VAL A N 1
ATOM 1548 C CA . VAL A 1 192 ? -9.375 -3.152 -9.834 1.00 89.12 192 VAL A CA 1
ATOM 1549 C C . VAL A 1 192 ? -8.757 -4.402 -10.442 1.00 89.12 192 VAL A C 1
ATOM 1551 O O . VAL A 1 192 ? -7.657 -4.335 -10.978 1.00 89.12 192 VAL A O 1
ATOM 1554 N N . VAL A 1 193 ? -9.442 -5.545 -10.377 1.00 91.06 193 VAL A N 1
ATOM 1555 C CA . VAL A 1 193 ? -8.926 -6.799 -10.940 1.00 91.06 193 VAL A CA 1
ATOM 1556 C C . VAL A 1 193 ? -8.841 -6.710 -12.460 1.00 91.06 193 VAL A C 1
ATOM 1558 O O . VAL A 1 193 ? -7.832 -7.118 -13.030 1.00 91.06 193 VAL A O 1
ATOM 1561 N N . ALA A 1 194 ? -9.858 -6.154 -13.122 1.00 91.25 194 ALA A N 1
ATOM 1562 C CA . ALA A 1 194 ? -9.828 -5.944 -14.565 1.00 91.25 194 ALA A CA 1
ATOM 1563 C C . ALA A 1 194 ? -8.667 -5.025 -14.964 1.00 91.25 194 ALA A C 1
ATOM 1565 O O . ALA A 1 194 ? -7.902 -5.357 -15.868 1.00 91.25 194 ALA A O 1
ATOM 1566 N N . ASP A 1 195 ? -8.488 -3.913 -14.255 1.00 90.00 195 ASP A N 1
ATOM 1567 C CA . ASP A 1 195 ? -7.398 -2.981 -14.513 1.00 90.00 195 ASP A CA 1
ATOM 1568 C C . ASP A 1 195 ? -6.018 -3.589 -14.239 1.00 90.00 195 ASP A C 1
ATOM 1570 O O . ASP A 1 195 ? -5.102 -3.397 -15.034 1.00 90.00 195 ASP A O 1
ATOM 1574 N N . LEU A 1 196 ? -5.869 -4.388 -13.180 1.00 88.81 196 LEU A N 1
ATOM 1575 C CA . LEU A 1 196 ? -4.632 -5.111 -12.891 1.00 88.81 196 LEU A CA 1
ATOM 1576 C C . LEU A 1 196 ? -4.286 -6.087 -14.020 1.00 88.81 196 LEU A C 1
ATOM 1578 O O . LEU A 1 196 ? -3.143 -6.121 -14.472 1.00 88.81 196 LEU A O 1
ATOM 1582 N N . VAL A 1 197 ? -5.263 -6.857 -14.510 1.00 89.81 197 VAL A N 1
ATOM 1583 C CA . VAL A 1 197 ? -5.062 -7.795 -15.628 1.00 89.81 197 VAL A CA 1
ATOM 1584 C C . VAL A 1 197 ? -4.664 -7.050 -16.902 1.00 89.81 197 VAL A C 1
ATOM 1586 O O . VAL A 1 197 ? -3.723 -7.467 -17.578 1.00 89.81 197 VAL A O 1
ATOM 1589 N N . LEU A 1 198 ? -5.336 -5.936 -17.209 1.00 89.25 198 LEU A N 1
ATOM 1590 C CA . LEU A 1 198 ? -4.999 -5.097 -18.360 1.00 89.25 198 LEU A CA 1
ATOM 1591 C C . LEU A 1 198 ? -3.599 -4.488 -18.221 1.00 89.25 198 LEU A C 1
ATOM 1593 O O . LEU A 1 198 ? -2.823 -4.508 -19.173 1.00 89.25 198 LEU A O 1
ATOM 1597 N N . THR A 1 199 ? -3.258 -3.999 -17.029 1.00 88.38 199 THR A N 1
ATOM 1598 C CA . THR A 1 199 ? -1.964 -3.374 -16.728 1.00 88.38 199 THR A CA 1
ATOM 1599 C C . THR A 1 199 ? -0.830 -4.375 -16.871 1.00 88.38 199 THR A C 1
ATOM 1601 O O . THR A 1 199 ? 0.137 -4.111 -17.583 1.00 88.38 199 THR A O 1
ATOM 1604 N N . LEU A 1 200 ? -0.970 -5.563 -16.281 1.00 88.25 200 LEU A N 1
ATOM 1605 C CA . LEU A 1 200 ? 0.011 -6.636 -16.427 1.00 88.25 200 LEU A CA 1
ATOM 1606 C C . LEU A 1 200 ? 0.143 -7.085 -17.886 1.00 88.25 200 LEU A C 1
ATOM 1608 O O . LEU A 1 200 ? 1.260 -7.259 -18.367 1.00 88.25 200 LEU A O 1
ATOM 1612 N N . GLY A 1 201 ? -0.972 -7.232 -18.607 1.00 88.62 201 GLY A N 1
ATOM 1613 C CA . GLY A 1 201 ? -0.960 -7.584 -20.026 1.00 88.62 201 GLY A CA 1
ATOM 1614 C C . GLY A 1 201 ? -0.223 -6.557 -20.888 1.00 88.62 201 GLY A C 1
ATOM 1615 O O . GLY A 1 201 ? 0.619 -6.937 -21.703 1.00 88.62 201 GLY A O 1
ATOM 1616 N N . ALA A 1 202 ? -0.478 -5.264 -20.669 1.00 87.56 202 ALA A N 1
ATOM 1617 C CA . ALA A 1 202 ? 0.189 -4.182 -21.386 1.00 87.56 202 ALA A CA 1
ATOM 1618 C C . ALA A 1 202 ? 1.689 -4.119 -21.071 1.00 87.56 202 ALA A C 1
ATOM 1620 O O . ALA A 1 202 ? 2.492 -4.010 -21.993 1.00 87.56 202 ALA A O 1
ATOM 1621 N N . ILE A 1 203 ? 2.082 -4.254 -19.798 1.00 86.81 203 ILE A N 1
ATOM 1622 C CA . ILE A 1 203 ? 3.495 -4.261 -19.389 1.00 86.81 203 ILE A CA 1
ATOM 1623 C C . ILE A 1 203 ? 4.229 -5.457 -20.003 1.00 86.81 203 ILE A C 1
ATOM 1625 O O . ILE A 1 203 ? 5.273 -5.276 -20.624 1.00 86.81 203 ILE A O 1
ATOM 1629 N N . LEU A 1 204 ? 3.670 -6.668 -19.901 1.00 87.94 204 LEU A N 1
ATOM 1630 C CA . LEU A 1 204 ? 4.267 -7.866 -20.499 1.00 87.94 204 LEU A CA 1
ATOM 1631 C C . LEU A 1 204 ? 4.425 -7.715 -22.013 1.00 87.94 204 LEU A C 1
ATOM 1633 O O . LEU A 1 204 ? 5.459 -8.091 -22.570 1.00 87.94 204 LEU A O 1
ATOM 1637 N N . ARG A 1 205 ? 3.418 -7.143 -22.685 1.00 89.69 205 ARG A N 1
ATOM 1638 C CA . ARG A 1 205 ? 3.481 -6.915 -24.126 1.00 89.69 205 ARG A CA 1
ATOM 1639 C C . ARG A 1 205 ? 4.526 -5.866 -24.494 1.00 89.69 205 ARG A C 1
ATOM 1641 O O . ARG A 1 205 ? 5.284 -6.109 -25.432 1.00 89.69 205 ARG A O 1
ATOM 1648 N N . TYR A 1 206 ? 4.583 -4.762 -23.753 1.00 85.81 206 TYR A N 1
ATOM 1649 C CA . TYR A 1 206 ? 5.557 -3.687 -23.923 1.00 85.81 206 TYR A CA 1
ATOM 1650 C C . TYR A 1 206 ? 6.994 -4.201 -23.763 1.00 85.81 206 TYR A C 1
ATOM 1652 O O . TYR A 1 206 ? 7.823 -3.998 -24.647 1.00 85.81 206 TYR A O 1
ATOM 1660 N N . THR A 1 207 ? 7.272 -4.985 -22.716 1.00 85.75 207 THR A N 1
ATOM 1661 C CA . THR A 1 207 ? 8.576 -5.643 -22.539 1.00 85.75 207 THR A CA 1
ATOM 1662 C C . THR A 1 207 ? 8.882 -6.622 -23.675 1.00 85.75 207 THR A C 1
ATOM 1664 O O . THR A 1 207 ? 9.990 -6.628 -24.203 1.00 85.75 207 THR A O 1
ATOM 1667 N N . ALA A 1 208 ? 7.904 -7.427 -24.103 1.00 86.75 208 ALA A N 1
ATOM 1668 C CA . ALA A 1 208 ? 8.086 -8.350 -25.222 1.00 86.75 208 ALA A CA 1
ATOM 1669 C C . ALA A 1 208 ? 8.391 -7.616 -26.543 1.00 86.75 208 ALA A C 1
ATOM 1671 O O . ALA A 1 208 ? 9.250 -8.073 -27.293 1.00 86.75 208 ALA A O 1
ATOM 1672 N N . ARG A 1 209 ? 7.742 -6.472 -26.815 1.00 87.00 209 ARG A N 1
ATOM 1673 C CA . ARG A 1 209 ? 8.031 -5.629 -27.991 1.00 87.00 209 ARG A CA 1
ATOM 1674 C C . ARG A 1 209 ? 9.456 -5.106 -27.970 1.00 87.00 209 ARG A C 1
ATOM 1676 O O . ARG A 1 209 ? 10.145 -5.225 -28.976 1.00 87.00 209 ARG A O 1
ATOM 1683 N N . ASN A 1 210 ? 9.894 -4.567 -26.832 1.00 85.12 210 ASN A N 1
ATOM 1684 C CA . ASN A 1 210 ? 11.248 -4.031 -26.702 1.00 85.12 210 ASN A CA 1
ATOM 1685 C C . ASN A 1 210 ? 12.319 -5.116 -26.903 1.00 85.12 210 ASN A C 1
ATOM 1687 O O . ASN A 1 210 ? 13.386 -4.844 -27.437 1.00 85.12 210 ASN A O 1
ATOM 1691 N N . ASN A 1 211 ? 11.993 -6.366 -26.560 1.00 86.69 211 ASN A N 1
ATOM 1692 C CA . ASN A 1 211 ? 12.833 -7.540 -26.807 1.00 86.69 211 ASN A CA 1
ATOM 1693 C C . ASN A 1 211 ? 12.704 -8.113 -28.237 1.00 86.69 211 ASN A C 1
ATOM 1695 O O . ASN A 1 211 ? 13.198 -9.207 -28.505 1.00 86.69 211 ASN A O 1
ATOM 1699 N N . GLY A 1 212 ? 12.018 -7.420 -29.153 1.00 85.19 212 GLY A N 1
ATOM 1700 C CA . GLY A 1 212 ? 11.864 -7.817 -30.556 1.00 85.19 212 GLY A CA 1
ATOM 1701 C C . GLY A 1 212 ? 10.793 -8.881 -30.828 1.00 85.19 212 GLY A C 1
ATOM 1702 O O . GLY A 1 212 ? 10.721 -9.395 -31.942 1.00 85.19 212 GLY A O 1
ATOM 1703 N N . ALA A 1 213 ? 9.953 -9.233 -29.849 1.00 86.69 213 ALA A N 1
ATOM 1704 C CA . ALA A 1 213 ? 8.898 -10.226 -30.038 1.00 86.69 213 ALA A CA 1
ATOM 1705 C C . ALA A 1 213 ? 7.613 -9.605 -30.618 1.00 86.69 213 ALA A C 1
ATOM 1707 O O . ALA A 1 213 ? 7.031 -8.659 -30.066 1.00 86.69 213 ALA A O 1
ATOM 1708 N N . GLU A 1 214 ? 7.127 -10.190 -31.713 1.00 86.69 214 GLU A N 1
ATOM 1709 C CA . GLU A 1 214 ? 5.863 -9.820 -32.355 1.00 86.69 214 GLU A CA 1
ATOM 1710 C C . GLU A 1 214 ? 4.637 -10.433 -31.657 1.00 86.69 214 GLU A C 1
ATOM 1712 O O . GLU A 1 214 ? 4.701 -11.468 -30.987 1.00 86.69 214 GLU A O 1
ATOM 1717 N N . ALA A 1 215 ? 3.474 -9.799 -31.827 1.00 85.12 215 ALA A N 1
ATOM 1718 C CA . ALA A 1 215 ? 2.228 -10.271 -31.240 1.00 85.12 215 ALA A CA 1
ATOM 1719 C C . ALA A 1 215 ? 1.644 -11.471 -32.001 1.00 85.12 215 ALA A C 1
ATOM 1721 O O . ALA A 1 215 ? 0.979 -11.332 -33.032 1.00 85.12 215 ALA A O 1
ATOM 1722 N N . LEU A 1 216 ? 1.799 -12.656 -31.412 1.00 84.50 216 LEU A N 1
ATOM 1723 C CA . LEU A 1 216 ? 1.260 -13.907 -31.954 1.00 84.50 216 LEU A CA 1
ATOM 1724 C C . LEU A 1 216 ? -0.272 -14.000 -31.815 1.00 84.50 216 LEU A C 1
ATOM 1726 O O . LEU A 1 216 ? -0.959 -14.523 -32.694 1.00 84.50 216 LEU A O 1
ATOM 1730 N N . THR A 1 217 ? -0.838 -13.454 -30.736 1.00 89.44 217 THR A N 1
ATOM 1731 C CA . THR A 1 217 ? -2.275 -13.551 -30.430 1.00 89.44 217 THR A CA 1
ATOM 1732 C C . THR A 1 217 ? -3.046 -12.292 -30.826 1.00 89.44 217 THR A C 1
ATOM 1734 O O . THR A 1 217 ? -2.501 -11.189 -30.885 1.00 89.44 217 THR A O 1
ATOM 1737 N N . PHE A 1 218 ? -4.356 -12.439 -31.057 1.00 88.56 218 PHE A N 1
ATOM 1738 C CA . PHE A 1 218 ? -5.253 -11.298 -31.284 1.00 88.56 218 PHE A CA 1
ATOM 1739 C C . PHE A 1 218 ? -5.230 -10.311 -30.108 1.00 88.56 218 PHE A C 1
ATOM 1741 O O . PHE A 1 218 ? -5.143 -9.105 -30.319 1.00 88.56 218 PHE A O 1
ATOM 1748 N N . ILE A 1 219 ? -5.237 -10.828 -28.876 1.00 86.06 219 ILE A N 1
ATOM 1749 C CA . ILE A 1 219 ? -5.163 -10.015 -27.657 1.00 86.06 219 ILE A CA 1
ATOM 1750 C C . ILE A 1 219 ? -3.833 -9.248 -27.601 1.00 86.06 219 ILE A C 1
ATOM 1752 O O . ILE A 1 219 ? -3.832 -8.063 -27.289 1.00 86.06 219 ILE A O 1
ATOM 1756 N N . GLY A 1 220 ? -2.714 -9.879 -27.974 1.00 83.12 220 GLY A N 1
ATOM 1757 C CA . GLY A 1 220 ? -1.415 -9.206 -28.062 1.00 83.12 220 GLY A CA 1
ATOM 1758 C C . GLY A 1 220 ? -1.414 -8.044 -29.058 1.00 83.12 220 GLY A C 1
ATOM 1759 O O . GLY A 1 220 ? -0.916 -6.971 -28.738 1.00 83.12 220 GLY A O 1
ATOM 1760 N N . ARG A 1 221 ? -2.046 -8.220 -30.227 1.00 86.81 221 ARG A N 1
ATOM 1761 C CA . ARG A 1 221 ? -2.200 -7.144 -31.223 1.00 86.81 221 ARG A CA 1
ATOM 1762 C C . ARG A 1 221 ? -3.122 -6.024 -30.739 1.00 86.81 221 ARG A C 1
ATOM 1764 O O . ARG A 1 221 ? -2.905 -4.864 -31.074 1.00 86.81 221 ARG A O 1
ATOM 1771 N N . LEU A 1 222 ? -4.145 -6.358 -29.952 1.00 87.88 222 LEU A N 1
ATOM 1772 C CA . LEU A 1 222 ? -5.016 -5.364 -29.330 1.00 87.88 222 LEU A CA 1
ATOM 1773 C C . LEU A 1 222 ? -4.249 -4.529 -28.296 1.00 87.88 222 LEU A C 1
ATOM 1775 O O . LEU A 1 222 ? -4.357 -3.307 -28.332 1.00 87.88 222 LEU A O 1
ATOM 1779 N N . TYR A 1 223 ? -3.437 -5.160 -27.441 1.00 86.81 223 TYR A N 1
ATOM 1780 C CA . TYR A 1 223 ? -2.533 -4.436 -26.541 1.00 86.81 223 TYR A CA 1
ATOM 1781 C C . TYR A 1 223 ? -1.559 -3.559 -27.315 1.00 86.81 223 TYR A C 1
ATOM 1783 O O . TYR A 1 223 ? -1.372 -2.409 -26.939 1.00 86.81 223 TYR A O 1
ATOM 1791 N N . ASP A 1 224 ? -1.006 -4.052 -28.427 1.00 85.62 224 ASP A N 1
ATOM 1792 C CA . ASP A 1 224 ? -0.078 -3.249 -29.218 1.00 85.62 224 ASP A CA 1
ATOM 1793 C C . ASP A 1 224 ? -0.703 -1.968 -29.760 1.00 85.62 224 ASP A C 1
ATOM 1795 O O . ASP A 1 224 ? -0.035 -0.940 -29.832 1.00 85.62 224 ASP A O 1
ATOM 1799 N N . ARG A 1 225 ? -1.986 -2.044 -30.121 1.00 85.69 225 ARG A N 1
ATOM 1800 C CA . ARG A 1 225 ? -2.749 -0.926 -30.667 1.00 85.69 225 ARG A CA 1
ATOM 1801 C C . ARG A 1 225 ? -3.266 0.034 -29.596 1.00 85.69 225 ARG A C 1
ATOM 1803 O O . ARG A 1 225 ? -3.345 1.226 -29.859 1.00 85.69 225 ARG A O 1
ATOM 1810 N N . LEU A 1 226 ? -3.695 -0.481 -28.442 1.00 85.56 226 LEU A N 1
ATOM 1811 C CA . LEU A 1 226 ? -4.277 0.328 -27.362 1.00 85.56 226 LEU A CA 1
ATOM 1812 C C . LEU A 1 226 ? -3.218 0.926 -26.431 1.00 85.56 226 LEU A C 1
ATOM 1814 O O . LEU A 1 226 ? -3.431 1.996 -25.872 1.00 85.56 226 LEU A O 1
ATOM 1818 N N . CYS A 1 227 ? -2.100 0.227 -26.255 1.00 84.06 227 CYS A N 1
ATOM 1819 C CA . CYS A 1 227 ? -1.004 0.589 -25.367 1.00 84.06 227 CYS A CA 1
ATOM 1820 C C . CYS A 1 227 ? 0.289 0.639 -26.187 1.00 84.06 227 CYS A C 1
ATOM 1822 O O . CYS A 1 227 ? 1.176 -0.204 -26.033 1.00 84.06 227 CYS A O 1
ATOM 1824 N N . ASP A 1 228 ? 0.377 1.589 -27.117 1.00 83.62 228 ASP A N 1
ATOM 1825 C CA . ASP A 1 228 ? 1.597 1.821 -27.892 1.00 83.62 228 ASP A CA 1
ATOM 1826 C C . ASP A 1 228 ? 2.752 2.331 -27.006 1.00 83.62 228 ASP A C 1
ATOM 1828 O O . ASP A 1 228 ? 2.584 2.603 -25.815 1.00 83.62 228 ASP A O 1
ATOM 1832 N N . ASP A 1 229 ? 3.962 2.405 -27.560 1.00 83.00 229 ASP A N 1
ATOM 1833 C CA . ASP A 1 229 ? 5.150 2.754 -26.771 1.00 83.00 229 ASP A CA 1
ATOM 1834 C C . ASP A 1 229 ? 5.096 4.193 -26.238 1.00 83.00 229 ASP A C 1
ATOM 1836 O O . ASP A 1 229 ? 5.579 4.461 -25.141 1.00 83.00 229 ASP A O 1
ATOM 1840 N N . SER A 1 230 ? 4.449 5.110 -26.964 1.00 82.81 230 SER A N 1
ATOM 1841 C CA . SER A 1 230 ? 4.256 6.495 -26.513 1.00 82.81 230 SER A CA 1
ATOM 1842 C C . SER A 1 230 ? 3.297 6.573 -25.327 1.00 82.81 230 SER A C 1
ATOM 1844 O O . SER A 1 230 ? 3.575 7.257 -24.342 1.00 82.81 230 SER A O 1
ATOM 1846 N N . PHE A 1 231 ? 2.198 5.822 -25.381 1.00 84.62 231 PHE A N 1
ATOM 1847 C CA . PHE A 1 231 ? 1.250 5.694 -24.286 1.00 84.62 231 PHE A CA 1
ATOM 1848 C C . PHE A 1 231 ? 1.901 5.043 -23.059 1.00 84.62 231 PHE A C 1
ATOM 1850 O O . PHE A 1 231 ? 1.750 5.542 -21.942 1.00 84.62 231 PHE A O 1
ATOM 1857 N N . MET A 1 232 ? 2.671 3.967 -23.253 1.00 83.50 232 MET A N 1
ATOM 1858 C CA . MET A 1 232 ? 3.378 3.288 -22.162 1.00 83.50 232 MET A CA 1
ATOM 1859 C C . MET A 1 232 ? 4.455 4.176 -21.533 1.00 83.50 232 MET A C 1
ATOM 1861 O O . MET A 1 232 ? 4.541 4.229 -20.308 1.00 83.50 232 MET A O 1
ATOM 1865 N N . ALA A 1 233 ? 5.217 4.926 -22.332 1.00 80.12 233 ALA A N 1
ATOM 1866 C CA . ALA A 1 233 ? 6.218 5.867 -21.832 1.00 80.12 233 ALA A CA 1
ATOM 1867 C C . ALA A 1 233 ? 5.591 7.026 -21.040 1.00 80.12 233 ALA A C 1
ATOM 1869 O O . ALA A 1 233 ? 6.140 7.446 -20.023 1.00 80.12 233 ALA A O 1
ATOM 1870 N N . LEU A 1 234 ? 4.418 7.514 -21.461 1.00 79.62 234 LEU A N 1
ATOM 1871 C CA . LEU A 1 234 ? 3.681 8.547 -20.733 1.00 79.62 234 LEU A CA 1
ATOM 1872 C C . LEU A 1 234 ? 3.112 8.019 -19.408 1.00 79.62 234 LEU A C 1
ATOM 1874 O O . LEU A 1 234 ? 3.130 8.726 -18.401 1.00 79.62 234 LEU A O 1
ATOM 1878 N N . ARG A 1 235 ? 2.582 6.789 -19.405 1.00 76.38 235 ARG A N 1
ATOM 1879 C CA . ARG A 1 235 ? 1.905 6.208 -18.236 1.00 76.38 235 ARG A CA 1
ATOM 1880 C C . ARG A 1 235 ? 2.871 5.612 -17.214 1.00 76.38 235 ARG A C 1
ATOM 1882 O O . ARG A 1 235 ? 2.584 5.651 -16.021 1.00 76.38 235 ARG A O 1
ATOM 1889 N N . PHE A 1 236 ? 4.008 5.095 -17.672 1.00 77.00 236 PHE A N 1
ATOM 1890 C CA . PHE A 1 236 ? 5.045 4.473 -16.849 1.00 77.00 236 PHE A CA 1
ATOM 1891 C C . PHE A 1 236 ? 6.420 5.110 -17.115 1.00 77.00 236 PHE A C 1
ATOM 1893 O O . PHE A 1 236 ? 7.349 4.417 -17.532 1.00 77.00 236 PHE A O 1
ATOM 1900 N N . PRO A 1 237 ? 6.597 6.415 -16.835 1.00 69.25 237 PRO A N 1
ATOM 1901 C CA . PRO A 1 237 ? 7.829 7.137 -17.169 1.00 69.25 237 PRO A CA 1
ATOM 1902 C C . PRO A 1 237 ? 9.064 6.603 -16.429 1.00 69.25 237 PRO A C 1
ATOM 1904 O O . PRO A 1 237 ? 10.192 6.751 -16.892 1.00 69.25 237 PRO A O 1
ATOM 1907 N N . SER A 1 238 ? 8.869 5.945 -15.283 1.00 65.44 238 SER A N 1
ATOM 1908 C CA . SER A 1 238 ? 9.947 5.327 -14.505 1.00 65.44 238 SER A CA 1
ATOM 1909 C C . SER A 1 238 ? 10.394 3.958 -15.042 1.00 65.44 238 SER A C 1
ATOM 1911 O O . SER A 1 238 ? 11.400 3.423 -14.575 1.00 65.44 238 SER A O 1
ATOM 1913 N N . MET A 1 239 ? 9.673 3.366 -16.001 1.00 67.00 239 MET A N 1
ATOM 1914 C CA . MET A 1 239 ? 9.997 2.047 -16.541 1.00 67.00 239 MET A CA 1
ATOM 1915 C C . MET A 1 239 ? 11.117 2.150 -17.582 1.00 67.00 239 MET A C 1
ATOM 1917 O O . MET A 1 239 ? 10.902 2.574 -18.714 1.00 67.00 239 MET A O 1
ATOM 1921 N N . LYS A 1 240 ? 12.323 1.714 -17.209 1.00 61.97 240 LYS A N 1
ATOM 1922 C CA . LYS A 1 240 ? 13.449 1.551 -18.138 1.00 61.97 240 LYS A CA 1
ATOM 1923 C C . LYS A 1 240 ? 13.457 0.118 -18.654 1.00 61.97 240 LYS A C 1
ATOM 1925 O O . LYS A 1 240 ? 13.836 -0.791 -17.916 1.00 61.97 240 LYS A O 1
ATOM 1930 N N . VAL A 1 241 ? 13.028 -0.090 -19.894 1.00 58.09 241 VAL A N 1
ATOM 1931 C CA . VAL A 1 241 ? 13.180 -1.396 -20.545 1.00 58.09 241 VAL A CA 1
ATOM 1932 C C . VAL A 1 241 ? 14.614 -1.479 -21.068 1.00 58.09 241 VAL A C 1
ATOM 1934 O O . VAL A 1 241 ? 15.047 -0.595 -21.807 1.00 58.09 241 VAL A O 1
ATOM 1937 N N . LYS A 1 242 ? 15.374 -2.460 -20.572 1.00 46.06 242 LYS A N 1
ATOM 1938 C CA . LYS A 1 242 ? 16.735 -2.756 -21.042 1.00 46.06 242 LYS A CA 1
ATOM 1939 C C . LYS A 1 242 ? 16.697 -3.516 -22.359 1.00 46.06 242 LYS A C 1
ATOM 1941 O O . LYS A 1 242 ? 15.697 -4.236 -22.574 1.00 46.06 242 LYS A O 1
#

Sequence (242 aa):
MRKNPNKTNRFYGGRMLKSDFLNTDENVICIDEAQKRTMNVYKAVMIYLLGGIVGTLWETVLNLVRGDGFVFCNGSLFTPFNFVYGFGALFIILCLRRQTKTWQVFFIGMLGGGAVEYVLSFLEELLMGTRSWDYSTYPLNLNGRTTIPYMFFWGFLCVVVIFLLYMPLDAWLDSLPQKTMRVMAVVFAVIVVADLVLTLGAILRYTARNNGAEALTFIGRLYDRLCDDSFMALRFPSMKVK

Radius of gyration: 25.95 Å; chains: 1; bounding box: 58×59×89 Å